Protein AF-A0A9W6HGW8-F1 (afdb_monomer_lite)

Organism: NCBI:txid33884

Sequence (190 aa):
MGTIVALLVVCDLAGGPGWLRSLLALTAALPPLVATFAVLSQTPRSHLEYEPSILTHFFARFLALFSAFIFWLGSVVIGGAIAVQLTDESGTDIETAWVLAGRIFAMIVPPVTVLLYCVLIVRYAGYLARLRGWAAVPTRHRIPETFLAEAPRTRQIVIGLAHPGLLLAAGLLSTLVAIALTVRAESLLA

Secondary structure (DSSP, 8-state):
-HHHHHHHHHHHHTT--HHHHHHHHHHHHHHHHHHHHHHHHT---TT-SS---HHHHHHHHHHHHHHHHHHHHHHHHHHHHHHHHHH-SS---HHHHHHHHHHHHHHHHHHHHHHHHHHHHHHHHHHHHHHH-S-SS-S---S-TTTTTT-HHHHHHHHHHT-HHHHHHHHHHHHHHHHHHHHHHHHHH-

Structure (mmCIF, N/CA/C/O backbone):
data_AF-A0A9W6HGW8-F1
#
_entry.id   AF-A0A9W6HGW8-F1
#
loop_
_atom_site.group_PDB
_atom_site.id
_atom_site.type_symbol
_atom_site.label_atom_id
_atom_site.label_alt_id
_atom_site.label_comp_id
_atom_site.label_asym_id
_atom_site.label_entity_id
_atom_site.label_seq_id
_atom_site.pdbx_PDB_ins_code
_atom_site.Cartn_x
_atom_site.Cartn_y
_atom_site.Cartn_z
_atom_site.occupancy
_atom_site.B_iso_or_equiv
_atom_site.auth_seq_id
_atom_site.auth_comp_id
_atom_site.auth_asym_id
_atom_site.auth_atom_id
_atom_site.pdbx_PDB_model_num
ATOM 1 N N . MET A 1 1 ? -19.803 -3.355 7.082 1.00 50.69 1 MET A N 1
ATOM 2 C CA . MET A 1 1 ? -18.937 -4.538 6.879 1.00 50.69 1 MET A CA 1
ATOM 3 C C . MET A 1 1 ? -19.707 -5.686 6.251 1.00 50.69 1 MET A C 1
ATOM 5 O O . MET A 1 1 ? -19.437 -5.981 5.097 1.00 50.69 1 MET A O 1
ATOM 9 N N . GLY A 1 2 ? -20.717 -6.249 6.928 1.00 50.19 2 GLY A N 1
ATOM 10 C CA . GLY A 1 2 ? -21.531 -7.343 6.371 1.00 50.19 2 GLY A CA 1
ATOM 11 C C . GLY A 1 2 ? -22.168 -7.034 5.011 1.00 50.19 2 GLY A C 1
ATOM 12 O O . GLY A 1 2 ? -22.185 -7.892 4.145 1.00 50.19 2 GLY A O 1
ATOM 13 N N . THR A 1 3 ? -22.587 -5.789 4.772 1.00 58.28 3 THR A N 1
ATOM 14 C CA . THR A 1 3 ? -23.138 -5.334 3.484 1.00 58.28 3 THR A CA 1
ATOM 15 C C . THR A 1 3 ? -22.120 -5.307 2.342 1.00 58.28 3 THR A C 1
ATOM 17 O O . THR A 1 3 ? -22.448 -5.715 1.236 1.00 58.28 3 THR A O 1
ATOM 20 N N . ILE A 1 4 ? -20.881 -4.875 2.594 1.00 59.22 4 ILE A N 1
ATOM 21 C CA . ILE A 1 4 ? -19.820 -4.833 1.571 1.00 59.22 4 ILE A CA 1
ATOM 22 C C . ILE A 1 4 ? -19.327 -6.252 1.264 1.00 59.22 4 ILE A C 1
ATOM 24 O O . ILE A 1 4 ? -19.129 -6.597 0.106 1.00 59.22 4 ILE A O 1
ATOM 28 N N . VAL A 1 5 ? -19.195 -7.097 2.292 1.00 57.91 5 VAL A N 1
ATOM 29 C CA . VAL A 1 5 ? -18.857 -8.519 2.125 1.00 57.91 5 VAL A CA 1
ATOM 30 C C . VAL A 1 5 ? -19.971 -9.257 1.376 1.00 57.91 5 VAL A C 1
ATOM 32 O O . VAL A 1 5 ? -19.680 -10.019 0.463 1.00 57.91 5 VAL A O 1
ATOM 35 N N . ALA A 1 6 ? -21.242 -8.985 1.685 1.00 58.12 6 ALA A N 1
ATOM 36 C CA . ALA A 1 6 ? -22.373 -9.543 0.947 1.00 58.12 6 ALA A CA 1
ATOM 37 C C . ALA A 1 6 ? -22.387 -9.080 -0.518 1.00 58.12 6 ALA A C 1
ATOM 39 O O . ALA A 1 6 ? -22.587 -9.899 -1.406 1.00 58.12 6 ALA A O 1
ATOM 40 N N . LEU A 1 7 ? -22.107 -7.801 -0.792 1.00 59.94 7 LEU A N 1
ATOM 41 C CA . LEU A 1 7 ? -21.970 -7.284 -2.159 1.00 59.94 7 LEU A CA 1
ATOM 42 C C . LEU A 1 7 ? -20.795 -7.916 -2.913 1.00 59.94 7 LEU A C 1
ATOM 44 O O . LEU A 1 7 ? -20.924 -8.180 -4.104 1.00 59.94 7 LEU A O 1
ATOM 48 N N . LEU A 1 8 ? -19.681 -8.197 -2.231 1.00 58.72 8 LEU A N 1
ATOM 49 C CA . LEU A 1 8 ? -18.551 -8.954 -2.779 1.00 58.72 8 LEU A CA 1
ATOM 50 C C . LEU A 1 8 ? -18.959 -10.371 -3.167 1.00 58.72 8 LEU A C 1
ATOM 52 O O . LEU A 1 8 ? -18.711 -10.777 -4.296 1.00 58.72 8 LEU A O 1
ATOM 56 N N . VAL A 1 9 ? -19.622 -11.091 -2.260 1.00 60.69 9 VAL A N 1
ATOM 57 C CA . VAL A 1 9 ? -20.091 -12.464 -2.496 1.00 60.69 9 VAL A CA 1
ATOM 58 C C . VAL A 1 9 ? -21.115 -12.503 -3.632 1.00 60.69 9 VAL A C 1
ATOM 60 O O . VAL A 1 9 ? -21.029 -13.359 -4.505 1.00 60.69 9 VAL A O 1
ATOM 63 N N . VAL A 1 10 ? -22.043 -11.544 -3.678 1.00 65.50 10 VAL A N 1
ATOM 64 C CA . VAL A 1 10 ? -23.028 -11.424 -4.762 1.00 65.50 10 VAL A CA 1
ATOM 65 C C . VAL A 1 10 ? -22.353 -11.075 -6.091 1.00 65.50 10 VAL A C 1
ATOM 67 O O . VAL A 1 10 ? -22.688 -11.673 -7.107 1.00 65.50 10 VAL A O 1
ATOM 70 N N . CYS A 1 11 ? -21.378 -10.159 -6.106 1.00 60.44 11 CYS A N 1
ATOM 71 C CA . CYS A 1 11 ? -20.608 -9.846 -7.315 1.00 60.44 11 CYS A CA 1
ATOM 72 C C . CYS A 1 11 ? -19.791 -11.037 -7.822 1.00 60.44 11 CYS A C 1
ATOM 74 O O . CYS A 1 11 ? -19.652 -11.192 -9.035 1.00 60.44 11 CYS A O 1
ATOM 76 N N . ASP A 1 12 ? -19.240 -11.847 -6.918 1.00 61.41 12 ASP A N 1
ATOM 77 C CA . ASP A 1 12 ? -18.446 -13.019 -7.280 1.00 61.41 12 ASP A CA 1
ATOM 78 C C . ASP A 1 12 ? -19.336 -14.139 -7.842 1.00 61.41 12 ASP A C 1
ATOM 80 O O . ASP A 1 12 ? -19.050 -14.678 -8.909 1.00 61.41 12 ASP A O 1
ATOM 84 N N . LEU A 1 13 ? -20.492 -14.387 -7.213 1.00 67.38 13 LEU A N 1
ATOM 85 C CA . LEU A 1 13 ? -21.499 -15.341 -7.697 1.00 67.38 13 LEU A CA 1
ATOM 86 C C . LEU A 1 13 ? -22.153 -14.911 -9.019 1.00 67.38 13 LEU A C 1
ATOM 88 O O . LEU A 1 13 ? -22.497 -15.760 -9.837 1.00 67.38 13 LEU A O 1
ATOM 92 N N . ALA A 1 14 ? -22.316 -13.606 -9.246 1.00 74.06 14 ALA A N 1
ATOM 93 C CA . ALA A 1 14 ? -22.908 -13.059 -10.468 1.00 74.06 14 ALA A CA 1
ATOM 94 C C . ALA A 1 14 ? -21.896 -12.864 -11.615 1.00 74.06 14 ALA A C 1
ATOM 96 O O . ALA A 1 14 ? -22.265 -12.359 -12.674 1.00 74.06 14 ALA A O 1
ATOM 97 N N . GLY A 1 15 ? -20.617 -13.212 -11.418 1.00 63.41 15 GLY A N 1
ATOM 98 C CA . GLY A 1 15 ? -19.582 -13.044 -12.441 1.00 63.41 15 GLY A CA 1
ATOM 99 C C . GLY A 1 15 ? -19.290 -11.582 -12.804 1.00 63.41 15 GLY A C 1
ATOM 100 O O . GLY A 1 15 ? -18.835 -11.306 -13.914 1.00 63.41 15 GLY A O 1
ATOM 101 N N . GLY A 1 16 ? -19.521 -10.634 -11.887 1.00 65.06 16 GLY A N 1
ATOM 102 C CA . GLY A 1 16 ? -19.419 -9.193 -12.145 1.00 65.06 16 GLY A CA 1
ATOM 103 C C . GLY A 1 16 ? -18.036 -8.749 -12.654 1.00 65.06 16 GLY A C 1
ATOM 104 O O . GLY A 1 16 ? -17.045 -9.446 -12.444 1.00 65.06 16 GLY A O 1
ATOM 105 N N . PRO A 1 17 ? -17.905 -7.594 -13.319 1.00 75.19 17 PRO A N 1
ATOM 106 C CA . PRO A 1 17 ? -16.647 -7.186 -13.944 1.00 75.19 17 PRO A CA 1
ATOM 107 C C . PRO A 1 17 ? -15.494 -7.047 -12.930 1.00 75.19 17 PRO A C 1
ATOM 109 O O . PRO A 1 17 ? -15.674 -6.546 -11.820 1.00 75.19 17 PRO A O 1
ATOM 112 N N . GLY A 1 18 ? -14.287 -7.480 -13.317 1.00 66.19 18 GLY A N 1
ATOM 113 C CA . GLY A 1 18 ? -13.141 -7.608 -12.401 1.00 66.19 18 GLY A CA 1
ATOM 114 C C . GLY A 1 18 ? -12.726 -6.308 -11.698 1.00 66.19 18 GLY A C 1
ATOM 115 O O . GLY A 1 18 ? -12.373 -6.339 -10.524 1.00 66.19 18 GLY A O 1
ATOM 116 N N . TRP A 1 19 ? -12.853 -5.156 -12.367 1.00 66.44 19 TRP A N 1
ATOM 117 C CA . TRP A 1 19 ? -12.554 -3.844 -11.775 1.00 66.44 19 TRP A CA 1
ATOM 118 C C . TRP A 1 19 ? -13.483 -3.508 -10.594 1.00 66.44 19 TRP A C 1
ATOM 120 O O . TRP A 1 19 ? -13.038 -2.941 -9.596 1.00 66.44 19 TRP A O 1
ATOM 130 N N . LEU A 1 20 ? -14.755 -3.915 -10.679 1.00 70.56 20 LEU A N 1
ATOM 131 C CA . LEU A 1 20 ? -15.760 -3.701 -9.640 1.00 70.56 20 LEU A CA 1
ATOM 132 C C . LEU A 1 20 ? -15.461 -4.576 -8.414 1.00 70.56 20 LEU A C 1
ATOM 134 O O . LEU A 1 20 ? -15.550 -4.103 -7.282 1.00 70.56 20 LEU A O 1
ATOM 138 N N . ARG A 1 21 ? -15.018 -5.825 -8.630 1.00 65.88 21 ARG A N 1
ATOM 139 C CA . ARG A 1 21 ? -14.567 -6.723 -7.551 1.00 65.88 21 ARG A CA 1
ATOM 140 C C . ARG A 1 21 ? -13.331 -6.178 -6.838 1.00 65.88 21 ARG A C 1
ATOM 142 O O . ARG A 1 21 ? -13.296 -6.188 -5.610 1.00 65.88 21 ARG A O 1
ATOM 149 N N . SER A 1 22 ? -12.355 -5.646 -7.577 1.00 64.62 22 SER A N 1
ATOM 150 C CA . SER A 1 22 ? -11.166 -5.015 -6.989 1.00 64.62 22 SER A CA 1
ATOM 151 C C . SER A 1 22 ? -11.522 -3.794 -6.138 1.00 64.62 22 SER A C 1
ATOM 153 O O . SER A 1 22 ? -11.030 -3.669 -5.017 1.00 64.62 22 SER A O 1
ATOM 155 N N . LEU A 1 23 ? -12.417 -2.926 -6.626 1.00 70.88 23 LEU A N 1
ATOM 156 C CA . LEU A 1 23 ? -12.904 -1.758 -5.881 1.00 70.88 23 LEU A CA 1
ATOM 157 C C . LEU A 1 23 ? -13.654 -2.155 -4.608 1.00 70.88 23 LEU A C 1
ATOM 159 O O . LEU A 1 23 ? -13.414 -1.575 -3.547 1.00 70.88 23 LEU A O 1
ATOM 163 N N . LEU A 1 24 ? -14.530 -3.157 -4.695 1.00 66.50 24 LEU A N 1
ATOM 164 C CA . LEU A 1 24 ? -15.269 -3.669 -3.543 1.00 66.50 24 LEU A CA 1
ATOM 165 C C . LEU A 1 24 ? -14.341 -4.330 -2.513 1.00 66.50 24 LEU A C 1
ATOM 167 O O . LEU A 1 24 ? -14.513 -4.120 -1.317 1.00 66.50 24 LEU A O 1
ATOM 171 N N . ALA A 1 25 ? -13.319 -5.067 -2.950 1.00 65.88 25 ALA A N 1
ATOM 172 C CA . ALA A 1 25 ? -12.326 -5.658 -2.054 1.00 65.88 25 ALA A CA 1
ATOM 173 C C . ALA A 1 25 ? -11.453 -4.599 -1.358 1.00 65.88 25 ALA A C 1
ATOM 175 O O . ALA A 1 25 ? -11.223 -4.684 -0.151 1.00 65.88 25 ALA A O 1
ATOM 176 N N . LEU A 1 26 ? -11.031 -3.556 -2.083 1.00 67.56 26 LEU A N 1
ATOM 177 C CA . LEU A 1 26 ? -10.293 -2.419 -1.519 1.00 67.56 26 LEU A CA 1
ATOM 178 C C . LEU A 1 26 ? -11.140 -1.631 -0.508 1.00 67.56 26 LEU A C 1
ATOM 180 O O . LEU A 1 26 ? -10.679 -1.326 0.593 1.00 67.56 26 LEU A O 1
ATOM 184 N N . THR A 1 27 ? -12.400 -1.349 -0.843 1.00 72.00 27 THR A N 1
ATOM 185 C CA . THR A 1 27 ? -13.335 -0.664 0.067 1.00 72.00 27 THR A CA 1
ATOM 186 C C . THR A 1 27 ? -13.753 -1.528 1.252 1.00 72.00 27 THR A C 1
ATOM 188 O O . THR A 1 27 ? -13.985 -0.987 2.331 1.00 72.00 27 THR A O 1
ATOM 191 N N . ALA A 1 28 ? -13.774 -2.856 1.119 1.00 64.56 28 ALA A N 1
ATOM 192 C CA . ALA A 1 28 ? -13.959 -3.769 2.244 1.00 64.56 28 ALA A CA 1
ATOM 193 C C . ALA A 1 28 ? -12.751 -3.777 3.194 1.00 64.56 28 ALA A C 1
ATOM 195 O O . ALA A 1 28 ? -12.930 -3.892 4.404 1.00 64.56 28 ALA A O 1
ATOM 196 N N . ALA A 1 29 ? -11.530 -3.629 2.674 1.00 63.09 29 ALA A N 1
ATOM 197 C CA . ALA A 1 29 ? -10.310 -3.625 3.483 1.00 63.09 29 ALA A CA 1
ATOM 198 C C . ALA A 1 29 ? -10.044 -2.284 4.197 1.00 63.09 29 ALA A C 1
ATOM 200 O O . ALA A 1 29 ? -9.355 -2.250 5.218 1.00 63.09 29 ALA A O 1
ATOM 201 N N . LEU A 1 30 ? -10.616 -1.182 3.700 1.00 63.88 30 LEU A N 1
ATOM 202 C CA . LEU A 1 30 ? -10.433 0.173 4.236 1.00 63.88 30 LEU A CA 1
ATOM 203 C C . LEU A 1 30 ? -10.901 0.352 5.697 1.00 63.88 30 LEU A C 1
ATOM 205 O O . LEU A 1 30 ? -10.114 0.841 6.505 1.0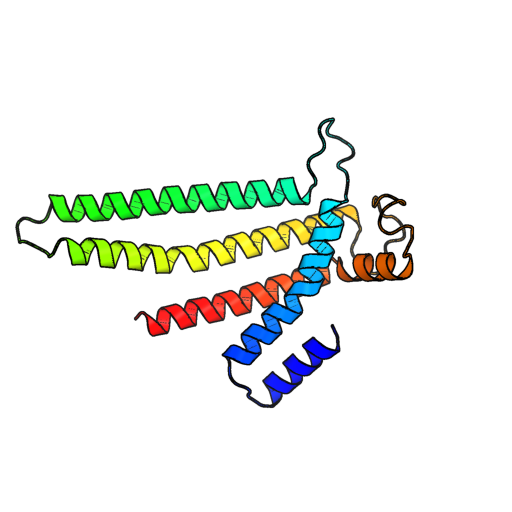0 63.88 30 LEU A O 1
ATOM 209 N N . PRO A 1 31 ? -12.123 -0.049 6.098 1.00 67.00 31 PRO A N 1
ATOM 210 C CA . PRO A 1 31 ? -12.597 0.135 7.469 1.00 67.00 31 PRO A CA 1
ATOM 211 C C . PRO A 1 31 ? -11.703 -0.489 8.563 1.00 67.00 31 PRO A C 1
ATOM 213 O O . PRO A 1 31 ? -11.430 0.200 9.546 1.00 67.00 31 PRO A O 1
ATOM 216 N N . PRO A 1 32 ? -11.213 -1.742 8.447 1.00 63.91 32 PRO A N 1
ATOM 217 C CA . PRO A 1 32 ? -10.367 -2.356 9.464 1.00 63.91 32 PRO A CA 1
ATOM 218 C C . PRO A 1 32 ? -8.962 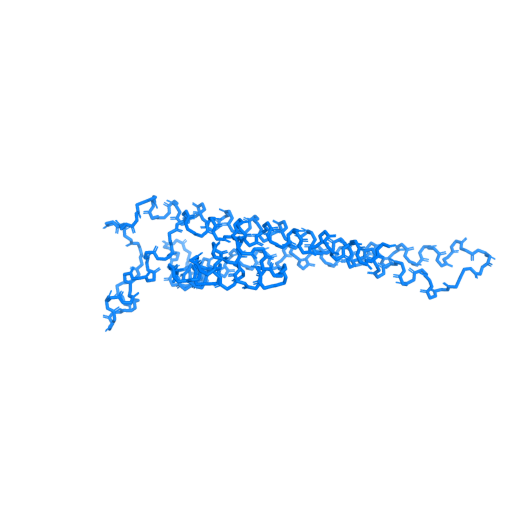-1.766 9.440 1.00 63.91 32 PRO A C 1
ATOM 220 O O . PRO A 1 32 ? -8.379 -1.592 10.503 1.00 63.91 32 PRO A O 1
ATOM 223 N N . LEU A 1 33 ? -8.454 -1.361 8.269 1.00 57.59 33 LEU A N 1
ATOM 224 C CA . LEU A 1 33 ? -7.213 -0.590 8.173 1.00 57.59 33 LEU A CA 1
ATOM 225 C C . LEU A 1 33 ? -7.318 0.732 8.935 1.00 57.59 33 LEU A C 1
ATOM 227 O O . LEU A 1 33 ? -6.473 1.017 9.780 1.00 57.59 33 LEU A O 1
ATOM 231 N N . VAL A 1 34 ? -8.371 1.513 8.689 1.00 65.81 34 VAL A N 1
ATOM 232 C CA . VAL A 1 34 ? -8.597 2.804 9.355 1.00 65.81 34 VAL A CA 1
ATOM 233 C C . VAL A 1 34 ? -8.795 2.617 10.860 1.00 65.81 34 VAL A C 1
ATOM 235 O O . VAL A 1 34 ? -8.205 3.356 11.645 1.00 65.81 34 VAL A O 1
ATOM 238 N N . ALA A 1 35 ? -9.557 1.604 11.283 1.00 59.53 35 ALA A N 1
ATOM 239 C CA . ALA A 1 35 ? -9.757 1.299 12.700 1.00 59.53 35 ALA A CA 1
ATOM 240 C C . ALA A 1 35 ? -8.448 0.883 13.390 1.00 59.53 35 ALA A C 1
ATOM 242 O O . ALA A 1 35 ? -8.131 1.379 14.470 1.00 59.53 35 ALA A O 1
ATOM 243 N N . THR A 1 36 ? -7.648 0.025 12.754 1.00 61.31 36 THR A N 1
ATOM 244 C CA . THR A 1 36 ? -6.319 -0.348 13.244 1.00 61.31 36 THR A CA 1
ATOM 245 C C . THR A 1 36 ? -5.393 0.858 13.324 1.00 61.31 36 THR A C 1
ATOM 247 O O . THR A 1 36 ? -4.709 1.022 14.334 1.00 61.31 36 THR A O 1
ATOM 250 N N . PHE A 1 37 ? -5.375 1.717 12.303 1.00 64.19 37 PHE A N 1
ATOM 251 C CA . PHE A 1 37 ? -4.551 2.919 12.314 1.00 64.19 37 PHE A CA 1
ATOM 252 C C . PHE A 1 37 ? -4.976 3.882 13.429 1.00 64.19 37 PHE A C 1
ATOM 254 O O . PHE A 1 37 ? -4.120 4.363 14.164 1.00 64.19 37 PHE A O 1
ATOM 261 N N . ALA A 1 38 ? -6.276 4.094 13.632 1.00 64.44 38 ALA A N 1
ATOM 262 C CA . ALA A 1 38 ? -6.791 4.925 14.719 1.00 64.44 38 ALA A CA 1
ATOM 263 C C . ALA A 1 38 ? -6.466 4.358 16.115 1.00 64.44 38 ALA A C 1
ATOM 265 O O . ALA A 1 38 ? -6.187 5.108 17.046 1.00 64.44 38 ALA A O 1
ATOM 266 N N . VAL A 1 39 ? -6.472 3.032 16.279 1.00 61.28 39 VAL A N 1
ATOM 267 C CA . VAL A 1 39 ? -6.103 2.392 17.552 1.00 61.28 39 VAL A CA 1
ATOM 268 C C . VAL A 1 39 ? -4.596 2.478 17.796 1.00 61.28 39 VAL A C 1
ATOM 270 O O . VAL A 1 39 ? -4.163 2.797 18.904 1.00 61.28 39 VAL A O 1
ATOM 273 N N . LEU A 1 40 ? -3.778 2.231 16.772 1.00 61.97 40 LEU A N 1
ATOM 274 C CA . LEU A 1 40 ? -2.322 2.317 16.888 1.00 61.97 40 LEU A CA 1
ATOM 275 C C . LEU A 1 40 ? -1.829 3.760 17.044 1.00 61.97 40 LEU A C 1
ATOM 277 O O . LEU A 1 40 ? -0.835 3.969 17.741 1.00 61.97 40 LEU A O 1
ATOM 281 N N . SER A 1 41 ? -2.512 4.745 16.446 1.00 64.69 41 SER A N 1
ATOM 282 C CA . SER A 1 41 ? -2.179 6.167 16.607 1.00 64.69 41 SER A CA 1
ATOM 283 C C . SER A 1 41 ? -2.272 6.606 18.070 1.00 64.69 41 SER A C 1
ATOM 285 O O . SER A 1 41 ? -1.448 7.389 18.528 1.00 64.69 41 SER A O 1
ATOM 287 N N . GLN A 1 42 ? -3.206 6.014 18.812 1.00 61.03 42 GLN A N 1
ATOM 288 C CA . GLN A 1 42 ? -3.548 6.376 20.187 1.00 61.03 42 GLN A CA 1
ATOM 289 C C . GLN A 1 42 ? -2.934 5.456 21.249 1.00 61.03 42 GLN A C 1
ATOM 291 O O . GLN A 1 42 ? -3.140 5.684 22.436 1.00 61.03 42 GLN A O 1
ATOM 296 N N . THR A 1 43 ? -2.216 4.393 20.863 1.00 56.19 43 THR A N 1
ATOM 297 C CA . THR A 1 43 ? -1.604 3.464 21.828 1.00 56.19 43 THR A CA 1
ATOM 298 C C . THR A 1 43 ? -0.247 4.019 22.297 1.00 56.19 43 THR A C 1
ATOM 300 O O . THR A 1 43 ? 0.692 4.029 21.493 1.00 56.19 43 THR A O 1
ATOM 303 N N . PRO A 1 44 ? -0.097 4.455 23.566 1.00 51.72 44 PRO A N 1
ATOM 304 C CA . PRO A 1 44 ? 1.146 5.049 24.058 1.00 51.72 44 PRO A CA 1
ATOM 305 C C . PRO A 1 44 ? 2.201 3.973 24.355 1.00 51.72 44 PRO A C 1
ATOM 307 O O . PRO A 1 44 ? 1.888 2.864 24.810 1.00 51.72 44 PRO A O 1
ATOM 310 N N . ARG A 1 45 ? 3.477 4.285 24.106 1.00 53.19 45 ARG A N 1
ATOM 311 C CA . ARG A 1 45 ? 4.617 3.406 24.415 1.00 53.19 45 ARG A CA 1
ATOM 312 C C . ARG A 1 45 ? 5.066 3.664 25.854 1.00 53.19 45 ARG A C 1
ATOM 314 O O . ARG A 1 45 ? 5.787 4.610 26.117 1.00 53.19 45 ARG A O 1
ATOM 321 N N . SER A 1 46 ? 4.731 2.765 26.776 1.00 49.34 46 SER A N 1
ATOM 322 C CA . SER A 1 46 ? 5.025 2.910 28.216 1.00 49.34 46 SER A CA 1
ATOM 323 C C . SER A 1 46 ? 6.515 2.827 28.626 1.00 49.34 46 SER A C 1
ATOM 325 O O . SER A 1 46 ? 6.784 2.518 29.780 1.00 49.34 46 SER A O 1
ATOM 327 N N . HIS A 1 47 ? 7.481 2.986 27.711 1.00 46.47 47 HIS A N 1
ATOM 328 C CA . HIS A 1 47 ? 8.915 2.766 27.985 1.00 46.47 47 HIS A CA 1
ATOM 329 C C . HIS A 1 47 ? 9.884 3.697 27.224 1.00 46.47 47 HIS A C 1
ATOM 331 O O . HIS A 1 47 ? 11.088 3.464 27.272 1.00 46.47 47 HIS A O 1
ATOM 337 N N . LEU A 1 48 ? 9.410 4.722 26.506 1.00 43.91 48 LEU A N 1
ATOM 338 C CA . LEU A 1 48 ? 10.276 5.688 25.815 1.00 43.91 48 LEU A CA 1
ATOM 339 C C . LEU A 1 48 ? 9.819 7.107 26.168 1.00 43.91 48 LEU A C 1
ATOM 341 O O . LEU A 1 48 ? 8.685 7.464 25.881 1.00 43.91 48 LEU A O 1
ATOM 345 N N . GLU A 1 49 ? 10.712 7.894 26.770 1.00 47.16 49 GLU A N 1
ATOM 346 C CA . GLU A 1 49 ? 10.504 9.272 27.266 1.00 47.16 49 GLU A CA 1
ATOM 347 C C . GLU A 1 49 ? 10.215 10.316 26.163 1.00 47.16 49 GLU A C 1
ATOM 349 O O . GLU A 1 49 ? 10.082 11.505 26.433 1.00 47.16 49 GLU A O 1
ATOM 354 N N . TYR A 1 50 ? 10.101 9.881 24.908 1.00 46.94 50 TYR A N 1
ATOM 355 C CA . TYR A 1 50 ? 9.726 10.695 23.759 1.00 46.94 50 TYR A CA 1
ATOM 356 C C . TYR A 1 50 ? 8.687 9.901 22.976 1.00 46.94 50 TYR A C 1
ATOM 358 O O . TYR A 1 50 ? 8.923 8.731 22.667 1.00 46.94 50 TYR A O 1
ATOM 366 N N . GLU A 1 51 ? 7.535 10.501 22.688 1.00 50.38 51 GLU A N 1
ATOM 367 C CA . GLU A 1 51 ? 6.296 9.763 22.427 1.00 50.38 51 GLU A CA 1
ATOM 368 C C . GLU A 1 51 ? 5.864 9.813 20.946 1.00 50.38 51 GLU A C 1
ATOM 370 O O . GLU A 1 51 ? 4.897 10.492 20.603 1.00 50.38 51 GLU A O 1
ATOM 375 N N . PRO A 1 52 ? 6.532 9.107 20.005 1.00 52.81 52 PRO A N 1
ATOM 376 C CA . PRO A 1 52 ? 5.939 8.823 18.713 1.00 52.81 52 PRO A CA 1
ATOM 377 C C . PRO A 1 52 ? 5.033 7.594 18.840 1.00 52.81 52 PRO A C 1
ATOM 379 O O . PRO A 1 52 ? 5.444 6.528 19.314 1.00 52.81 52 PRO A O 1
ATOM 382 N N . SER A 1 53 ? 3.798 7.738 18.363 1.00 60.50 53 SER A N 1
ATOM 383 C CA . SER A 1 53 ? 2.850 6.639 18.187 1.00 60.50 53 SER A CA 1
ATOM 384 C C . SER A 1 53 ? 3.506 5.403 17.545 1.00 60.50 53 SER A C 1
ATOM 386 O O . SER A 1 53 ? 4.350 5.494 16.649 1.00 60.50 53 SER A O 1
ATOM 388 N N . ILE A 1 54 ? 3.075 4.211 17.965 1.00 62.97 54 ILE A N 1
ATOM 389 C CA . ILE A 1 54 ? 3.528 2.931 17.403 1.00 62.97 54 ILE A CA 1
ATOM 390 C C . ILE A 1 54 ? 3.229 2.834 15.901 1.00 62.97 54 ILE A C 1
ATOM 392 O O . ILE A 1 54 ? 4.030 2.264 15.152 1.00 62.97 54 ILE A O 1
ATOM 396 N N . LEU A 1 55 ? 2.114 3.423 15.456 1.00 62.47 55 LEU A N 1
ATOM 397 C CA . LEU A 1 55 ? 1.810 3.588 14.038 1.00 62.47 55 LEU A CA 1
ATOM 398 C C . LEU A 1 55 ? 2.963 4.302 13.346 1.00 62.47 55 LEU A C 1
ATOM 400 O O . LEU A 1 55 ? 3.538 3.744 12.414 1.00 62.47 55 LEU A O 1
ATOM 404 N N . THR A 1 56 ? 3.334 5.475 13.859 1.00 64.69 56 THR A N 1
ATOM 405 C CA . THR A 1 56 ? 4.414 6.309 13.330 1.00 64.69 56 THR A CA 1
ATOM 406 C C . THR A 1 56 ? 5.736 5.556 13.314 1.00 64.69 56 THR A C 1
ATOM 408 O O . THR A 1 56 ? 6.454 5.628 12.327 1.00 64.69 56 THR A O 1
ATOM 411 N N . HIS A 1 57 ? 6.048 4.758 14.339 1.00 71.38 57 HIS A N 1
ATOM 412 C CA . HIS A 1 57 ? 7.290 3.983 14.375 1.00 71.38 57 HIS A CA 1
ATOM 413 C C . HIS A 1 57 ? 7.389 2.933 13.253 1.00 71.38 57 HIS A C 1
ATOM 415 O O . HIS A 1 57 ? 8.410 2.847 12.567 1.00 71.38 57 HIS A O 1
ATOM 421 N N . PHE A 1 58 ? 6.348 2.117 13.061 1.00 71.06 58 PHE A N 1
ATOM 422 C CA . PHE A 1 58 ? 6.353 1.093 12.010 1.00 71.06 58 PHE A CA 1
ATOM 423 C C . PHE A 1 58 ? 6.177 1.696 10.617 1.00 71.06 58 PHE A C 1
ATOM 425 O O . PHE A 1 58 ? 6.846 1.259 9.682 1.00 71.06 58 PHE A O 1
ATOM 432 N N . PHE A 1 59 ? 5.334 2.720 10.493 1.00 72.31 59 PHE A N 1
ATOM 433 C CA . PHE A 1 59 ? 5.098 3.417 9.237 1.00 72.31 59 PHE A CA 1
ATOM 434 C C . PHE A 1 59 ? 6.345 4.176 8.778 1.00 72.31 59 PHE A C 1
ATOM 436 O O . PHE A 1 59 ? 6.721 4.069 7.617 1.00 72.31 59 PHE A O 1
ATOM 443 N N . ALA A 1 60 ? 7.060 4.845 9.688 1.00 74.31 60 ALA A N 1
ATOM 444 C CA . ALA A 1 60 ? 8.334 5.488 9.374 1.00 74.31 60 ALA A CA 1
ATOM 445 C C . ALA A 1 60 ? 9.389 4.469 8.928 1.00 74.31 60 ALA A C 1
ATOM 447 O O . ALA A 1 60 ? 10.124 4.732 7.983 1.00 74.31 60 ALA A O 1
ATOM 448 N N . ARG A 1 61 ? 9.445 3.280 9.550 1.00 79.94 61 ARG A N 1
ATOM 449 C CA . ARG A 1 61 ? 10.335 2.200 9.089 1.00 79.94 61 ARG A CA 1
ATOM 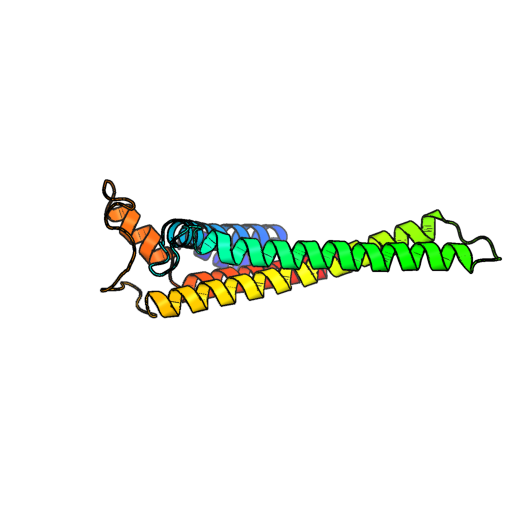450 C C . ARG A 1 61 ? 9.955 1.673 7.708 1.0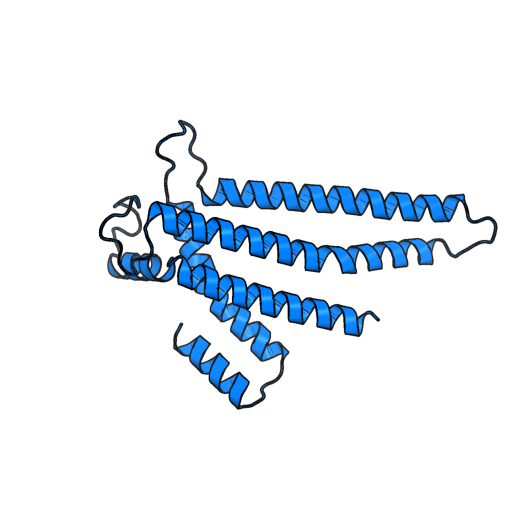0 79.94 61 ARG A C 1
ATOM 452 O O . ARG A 1 61 ? 10.849 1.431 6.906 1.00 79.94 61 ARG A O 1
ATOM 459 N N . PHE A 1 62 ? 8.663 1.497 7.435 1.00 78.44 62 PHE A N 1
ATOM 460 C CA . PHE A 1 62 ? 8.184 1.130 6.103 1.00 78.44 62 PHE A CA 1
ATOM 461 C C . PHE A 1 62 ? 8.578 2.190 5.075 1.00 78.44 62 PHE A C 1
ATOM 463 O O . PHE A 1 62 ? 9.178 1.848 4.065 1.00 78.44 62 PHE A O 1
ATOM 470 N N . LEU A 1 63 ? 8.312 3.465 5.363 1.00 81.81 63 LEU A N 1
ATOM 471 C CA . LEU A 1 63 ? 8.618 4.567 4.460 1.00 81.81 63 LEU A CA 1
ATOM 472 C C . LEU A 1 63 ? 10.127 4.701 4.237 1.00 81.81 63 LEU A C 1
ATOM 474 O O . LEU A 1 63 ? 10.555 4.907 3.111 1.00 81.81 63 LEU A O 1
ATOM 478 N N . ALA A 1 64 ? 10.942 4.509 5.276 1.00 81.81 64 ALA A N 1
ATOM 479 C CA . ALA A 1 64 ? 12.395 4.503 5.153 1.00 81.81 64 ALA A CA 1
ATOM 480 C C . ALA A 1 64 ? 12.891 3.360 4.254 1.00 81.81 64 ALA A C 1
ATOM 482 O O . ALA A 1 64 ? 13.697 3.603 3.361 1.00 81.81 64 ALA A O 1
ATOM 483 N N . LEU A 1 65 ? 12.394 2.133 4.453 1.00 82.88 65 LEU A N 1
ATOM 484 C CA . LEU A 1 65 ? 12.752 0.978 3.620 1.00 82.88 65 LEU A CA 1
ATOM 485 C C . LEU A 1 65 ? 12.275 1.143 2.176 1.00 82.88 65 LEU A C 1
ATOM 487 O O . LEU A 1 65 ? 13.025 0.855 1.249 1.00 82.88 65 LEU A O 1
ATOM 491 N N . PHE A 1 66 ? 11.048 1.625 1.990 1.00 82.19 66 PHE A N 1
ATOM 492 C CA . PHE A 1 66 ? 10.471 1.878 0.677 1.00 82.19 66 PHE A CA 1
ATOM 493 C C . PHE A 1 66 ? 11.257 2.955 -0.070 1.00 82.19 66 PHE A C 1
ATOM 495 O O . PHE A 1 66 ? 11.710 2.715 -1.183 1.00 82.19 66 PHE A O 1
ATOM 502 N N . SER A 1 67 ? 11.507 4.104 0.558 1.00 85.31 67 SER A N 1
ATOM 503 C CA . SER A 1 67 ? 12.316 5.168 -0.036 1.00 85.31 67 SER A CA 1
ATOM 504 C C . SER A 1 67 ? 13.730 4.686 -0.348 1.00 85.31 67 SER A C 1
ATOM 506 O O . SER A 1 67 ? 14.206 4.906 -1.456 1.00 85.31 67 SER A O 1
ATOM 508 N N . ALA A 1 68 ? 14.388 3.976 0.578 1.00 88.62 68 ALA A N 1
ATOM 509 C CA . ALA A 1 68 ? 15.716 3.411 0.339 1.00 88.62 68 ALA A CA 1
ATOM 510 C C . ALA A 1 68 ? 15.724 2.472 -0.875 1.00 88.62 68 ALA A C 1
ATOM 512 O O . ALA A 1 68 ? 16.623 2.559 -1.708 1.00 88.62 68 ALA A O 1
ATOM 513 N N . PHE A 1 69 ? 14.699 1.629 -1.011 1.00 89.50 69 PHE A N 1
ATOM 514 C CA . PHE A 1 69 ? 14.529 0.766 -2.173 1.00 89.50 69 PHE A CA 1
ATOM 515 C C . PHE A 1 69 ? 14.335 1.564 -3.470 1.00 89.50 69 PHE A C 1
ATOM 517 O O . PHE A 1 69 ? 15.000 1.268 -4.456 1.00 89.50 69 PHE A O 1
ATOM 524 N N . ILE A 1 70 ? 13.479 2.590 -3.471 1.00 89.81 70 ILE A N 1
ATOM 525 C CA . ILE A 1 70 ? 13.234 3.443 -4.644 1.00 89.81 70 ILE A CA 1
ATOM 526 C C . ILE A 1 70 ? 14.512 4.158 -5.087 1.00 89.81 70 ILE A C 1
ATOM 528 O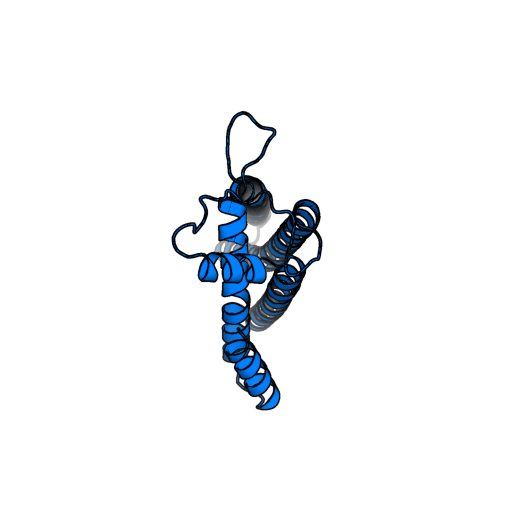 O . ILE A 1 70 ? 14.843 4.134 -6.271 1.00 89.81 70 ILE A O 1
ATOM 532 N N . PHE A 1 71 ? 15.251 4.756 -4.151 1.00 92.75 71 PHE A N 1
ATOM 533 C CA . PHE A 1 71 ? 16.518 5.422 -4.455 1.00 92.75 71 PHE A CA 1
ATOM 534 C C . PHE A 1 71 ? 17.570 4.438 -4.966 1.00 92.75 71 PHE A C 1
ATOM 536 O O . PHE A 1 71 ? 18.270 4.733 -5.934 1.00 92.75 71 PHE A O 1
ATOM 543 N N . TRP A 1 72 ? 17.665 3.260 -4.347 1.00 95.94 72 TRP A N 1
ATOM 544 C CA . TRP A 1 72 ? 18.582 2.215 -4.785 1.00 95.94 72 TRP A CA 1
ATOM 545 C C . TRP A 1 72 ? 18.244 1.719 -6.194 1.00 95.94 72 TRP A C 1
ATOM 547 O O . TRP A 1 72 ? 19.112 1.719 -7.065 1.00 95.94 72 TRP A O 1
ATOM 557 N N . LEU A 1 73 ? 16.982 1.367 -6.449 1.00 92.12 73 LEU A N 1
ATOM 558 C CA . LEU A 1 73 ? 16.532 0.892 -7.754 1.00 92.12 73 LEU A CA 1
ATOM 559 C C . LEU A 1 73 ? 16.698 1.974 -8.825 1.00 92.12 73 LEU A C 1
ATOM 561 O O . LEU A 1 73 ? 17.194 1.684 -9.909 1.00 92.12 73 LEU A O 1
ATOM 565 N N . GLY A 1 74 ? 16.336 3.222 -8.515 1.00 89.94 74 GLY A N 1
ATOM 566 C CA . GLY A 1 74 ? 16.531 4.359 -9.414 1.00 89.94 74 GLY A CA 1
ATOM 567 C C . GLY A 1 74 ? 18.002 4.547 -9.787 1.00 89.94 74 GLY A C 1
ATOM 568 O O . GLY A 1 74 ? 18.313 4.710 -10.962 1.00 89.94 74 GLY A O 1
ATOM 569 N N . SER A 1 75 ? 18.912 4.433 -8.814 1.00 93.44 75 SER A N 1
ATOM 570 C CA . SER A 1 75 ? 20.360 4.479 -9.058 1.00 93.44 75 SER A CA 1
ATOM 571 C C . SER A 1 75 ? 20.831 3.353 -9.989 1.00 93.44 75 SER A C 1
ATOM 573 O O . SER A 1 75 ? 21.543 3.617 -10.955 1.00 93.44 75 SER A O 1
ATOM 575 N N . VAL A 1 76 ? 20.380 2.112 -9.762 1.00 92.50 76 VAL A N 1
ATOM 576 C CA . VAL A 1 76 ? 20.715 0.955 -10.616 1.00 92.50 76 VAL A CA 1
ATOM 577 C C . VAL A 1 76 ? 20.211 1.149 -12.048 1.00 92.50 76 VAL A C 1
ATOM 579 O O . VAL A 1 76 ? 20.949 0.916 -13.002 1.00 92.50 76 VAL A O 1
ATOM 582 N N . VAL A 1 77 ? 18.967 1.604 -12.200 1.00 91.56 77 VAL A N 1
ATOM 583 C CA . VAL A 1 77 ? 18.322 1.818 -13.502 1.00 91.56 77 VAL A CA 1
ATOM 584 C C . VAL A 1 77 ? 19.005 2.947 -14.281 1.00 91.56 77 VAL A C 1
ATOM 586 O O . VAL A 1 77 ? 19.316 2.772 -15.458 1.00 91.56 77 VAL A O 1
ATOM 589 N N . ILE A 1 78 ? 19.302 4.073 -13.625 1.00 89.81 78 ILE A N 1
ATOM 590 C CA . ILE A 1 78 ? 20.036 5.195 -14.230 1.00 89.81 78 ILE A CA 1
ATOM 591 C C . ILE A 1 78 ? 21.458 4.766 -14.608 1.00 89.81 78 ILE A C 1
ATOM 593 O O . ILE A 1 78 ? 21.904 5.041 -15.719 1.00 89.81 78 ILE A O 1
ATOM 597 N N . GLY A 1 79 ? 22.159 4.060 -13.716 1.00 89.06 79 GLY A N 1
ATOM 598 C CA . GLY A 1 79 ? 23.506 3.553 -13.980 1.00 89.06 79 GLY A CA 1
ATOM 599 C C . GLY A 1 79 ? 23.547 2.609 -15.182 1.00 89.06 79 GLY A C 1
ATOM 600 O O . GLY A 1 79 ? 24.420 2.743 -16.035 1.00 89.06 79 GLY A O 1
ATOM 601 N N . GLY A 1 80 ? 22.563 1.712 -15.297 1.00 87.62 80 GLY A N 1
ATOM 602 C CA . GLY A 1 80 ? 22.405 0.836 -16.458 1.00 87.62 80 GLY A CA 1
ATOM 603 C C . GLY A 1 80 ? 22.126 1.607 -17.751 1.00 87.62 80 GLY A C 1
ATOM 604 O O . GLY A 1 80 ? 22.764 1.341 -18.767 1.00 87.62 80 GLY A O 1
ATOM 605 N N . ALA A 1 81 ? 21.233 2.602 -17.710 1.00 86.25 81 ALA A N 1
ATOM 606 C CA . ALA A 1 81 ? 20.921 3.436 -18.871 1.00 86.25 81 ALA A CA 1
ATOM 607 C C . ALA A 1 81 ? 22.141 4.232 -19.367 1.00 86.25 81 ALA A C 1
ATOM 609 O O . ALA A 1 81 ? 22.346 4.347 -20.575 1.00 86.25 81 ALA A O 1
ATOM 610 N N . ILE A 1 82 ? 22.962 4.759 -18.451 1.00 86.94 82 ILE A N 1
ATOM 611 C CA . ILE A 1 82 ? 24.209 5.462 -18.788 1.00 86.94 82 ILE A CA 1
ATOM 612 C C . ILE A 1 82 ? 25.243 4.485 -19.352 1.00 86.94 82 ILE A C 1
ATOM 614 O O . ILE A 1 82 ? 25.884 4.793 -20.350 1.00 86.94 82 ILE A O 1
ATOM 618 N N . ALA A 1 83 ? 25.399 3.303 -18.749 1.00 86.94 83 ALA A N 1
ATOM 619 C CA . ALA A 1 83 ? 26.347 2.301 -19.231 1.00 86.94 83 ALA A CA 1
ATOM 620 C C . ALA A 1 83 ? 26.061 1.908 -20.688 1.00 86.94 83 ALA A C 1
ATOM 622 O O . ALA A 1 83 ? 26.981 1.913 -21.498 1.00 86.94 83 ALA A O 1
ATOM 623 N N . VAL A 1 84 ? 24.788 1.668 -21.030 1.00 84.25 84 VAL A N 1
ATOM 624 C CA . VAL A 1 84 ? 24.359 1.359 -22.406 1.00 84.25 84 VAL A CA 1
ATOM 625 C C . VAL A 1 84 ? 24.715 2.491 -23.369 1.00 84.25 84 VAL A C 1
ATOM 627 O O . VAL A 1 84 ? 25.273 2.216 -24.425 1.00 84.25 84 VAL A O 1
ATOM 630 N N . GLN A 1 85 ? 24.472 3.749 -22.984 1.00 82.88 85 GLN A N 1
ATOM 631 C CA . GLN A 1 85 ? 24.837 4.915 -23.799 1.00 82.88 85 GLN A CA 1
ATOM 632 C C . GLN A 1 85 ? 26.347 5.023 -24.047 1.00 82.88 85 GLN A C 1
ATOM 634 O O . GLN A 1 85 ? 26.759 5.521 -25.086 1.00 82.88 85 GLN A O 1
ATOM 639 N N . LEU A 1 86 ? 27.177 4.589 -23.094 1.00 82.81 86 LEU A N 1
ATOM 640 C CA . LEU A 1 86 ? 28.635 4.690 -23.197 1.00 82.81 86 LEU A CA 1
ATOM 641 C C . LEU A 1 86 ? 29.269 3.557 -24.011 1.00 82.81 86 LEU A C 1
ATOM 643 O O . LEU A 1 86 ? 30.310 3.772 -24.624 1.00 82.81 86 LEU A O 1
ATOM 647 N N . THR A 1 87 ? 28.690 2.353 -23.987 1.00 80.88 87 THR A N 1
ATOM 648 C CA . THR A 1 87 ? 29.208 1.191 -24.736 1.00 80.88 87 THR A CA 1
ATOM 649 C C . THR A 1 87 ? 28.687 1.088 -26.160 1.00 80.88 87 THR A C 1
ATOM 651 O O . THR A 1 87 ? 29.157 0.243 -26.919 1.00 80.88 87 THR A O 1
ATOM 654 N N . ASP A 1 88 ? 27.700 1.896 -26.521 1.00 73.62 88 ASP A N 1
ATOM 655 C CA . ASP A 1 88 ? 27.103 1.819 -27.837 1.00 73.62 88 ASP A CA 1
ATOM 656 C C . ASP A 1 88 ? 27.852 2.678 -28.869 1.00 73.62 88 ASP A C 1
ATOM 658 O O . ASP A 1 88 ? 27.694 3.893 -28.946 1.00 73.62 88 ASP A O 1
ATOM 662 N N . GLU A 1 89 ? 28.666 2.018 -29.694 1.00 64.88 89 GLU A N 1
ATOM 663 C CA . GLU A 1 89 ? 29.325 2.616 -30.865 1.00 64.88 89 GLU A CA 1
ATOM 664 C C . GLU A 1 89 ? 28.399 2.683 -32.099 1.00 64.88 89 GLU A C 1
ATOM 666 O O . GLU A 1 89 ? 28.773 3.264 -33.119 1.00 64.88 89 GLU A O 1
ATOM 671 N N . SER A 1 90 ? 27.200 2.084 -32.036 1.00 61.53 90 SER A N 1
ATOM 672 C CA . SER A 1 90 ? 26.338 1.824 -33.201 1.00 61.53 90 SER A CA 1
ATOM 673 C C . SER A 1 90 ? 25.123 2.749 -33.346 1.00 61.53 90 SER A C 1
ATOM 675 O O . SER A 1 90 ? 24.466 2.717 -34.387 1.00 61.53 90 SER A O 1
ATOM 677 N N . GLY A 1 91 ? 24.851 3.613 -32.361 1.00 58.53 91 GLY A N 1
ATOM 678 C CA . GLY A 1 91 ? 23.773 4.602 -32.432 1.00 58.53 91 GLY A CA 1
ATOM 679 C C . GLY A 1 91 ? 22.384 4.037 -32.121 1.00 58.53 91 GLY A C 1
ATOM 680 O O . GLY A 1 91 ? 21.409 4.417 -32.767 1.00 58.53 91 GLY A O 1
ATOM 681 N N . THR A 1 92 ? 22.263 3.134 -31.145 1.00 61.56 92 THR A N 1
ATOM 682 C CA . THR A 1 92 ? 20.990 2.928 -30.450 1.00 61.56 92 THR A CA 1
ATOM 683 C C . THR A 1 92 ? 20.424 4.265 -29.993 1.00 61.56 92 THR A C 1
ATOM 685 O O . THR A 1 92 ? 21.095 5.110 -29.400 1.00 61.56 92 THR A O 1
ATOM 688 N N . ASP A 1 93 ? 19.141 4.430 -30.282 1.00 69.75 93 ASP A N 1
ATOM 689 C CA . ASP A 1 93 ? 18.392 5.636 -29.992 1.00 69.75 93 ASP A CA 1
ATOM 690 C C . ASP A 1 93 ? 18.357 5.836 -28.471 1.00 69.75 93 ASP A C 1
ATOM 692 O O . ASP A 1 93 ? 17.768 5.025 -27.751 1.00 69.75 93 ASP A O 1
ATOM 696 N N . ILE A 1 94 ? 19.023 6.874 -27.957 1.00 75.31 94 ILE A N 1
ATOM 697 C CA . ILE A 1 94 ? 19.170 7.159 -26.514 1.00 75.31 94 ILE A CA 1
ATOM 698 C C . ILE A 1 94 ? 17.809 7.111 -25.800 1.00 75.31 94 ILE A C 1
ATOM 700 O O . ILE A 1 94 ? 17.695 6.663 -24.656 1.00 75.31 94 ILE A O 1
ATOM 704 N N . GLU A 1 95 ? 16.759 7.523 -26.508 1.00 82.00 95 GLU A N 1
ATOM 705 C CA . GLU A 1 95 ? 15.375 7.477 -26.055 1.00 82.00 95 GLU A CA 1
ATOM 706 C C . GLU A 1 95 ? 14.913 6.052 -25.706 1.00 82.00 95 GLU A C 1
ATOM 708 O O . GLU A 1 95 ? 14.305 5.836 -24.655 1.00 82.00 95 GLU A O 1
ATOM 713 N N . THR A 1 96 ? 15.273 5.048 -26.511 1.00 83.88 96 THR A N 1
ATOM 714 C CA . THR A 1 96 ? 14.881 3.649 -26.272 1.00 83.88 96 THR A CA 1
ATOM 715 C C . THR A 1 96 ? 15.481 3.077 -24.987 1.00 83.88 96 THR A C 1
ATOM 717 O O . THR A 1 96 ? 14.788 2.362 -24.257 1.00 83.88 96 THR A O 1
ATOM 720 N N . ALA A 1 97 ? 16.724 3.437 -24.650 1.00 83.75 97 ALA A N 1
ATOM 721 C CA . ALA A 1 97 ? 17.374 3.002 -23.413 1.00 83.75 97 ALA A CA 1
ATOM 722 C C . ALA A 1 97 ? 16.668 3.571 -22.170 1.00 83.75 97 ALA A C 1
ATOM 724 O O . ALA A 1 97 ? 16.414 2.844 -21.206 1.00 83.75 97 ALA A O 1
ATOM 725 N N . TRP A 1 98 ? 16.286 4.851 -22.207 1.00 85.50 98 TRP A N 1
ATOM 726 C CA . TRP A 1 98 ? 15.541 5.495 -21.120 1.00 85.50 98 TRP A CA 1
ATOM 727 C C . TRP A 1 98 ? 14.107 4.974 -20.986 1.00 85.50 98 TRP A C 1
ATOM 729 O O . TRP A 1 98 ? 13.633 4.767 -19.866 1.00 85.50 98 TRP A O 1
ATOM 739 N N . VAL A 1 99 ? 13.427 4.699 -22.103 1.00 88.19 99 VAL A N 1
ATOM 740 C CA . VAL A 1 99 ? 12.092 4.079 -22.097 1.00 88.19 99 VAL A CA 1
ATOM 741 C C . VAL A 1 99 ? 12.148 2.680 -21.482 1.00 88.19 99 VAL A C 1
ATOM 743 O O . VAL A 1 99 ? 11.323 2.346 -20.626 1.00 88.19 99 VAL A O 1
ATOM 746 N N . LEU A 1 100 ? 13.144 1.871 -21.855 1.00 86.19 100 LEU A N 1
ATOM 747 C CA . LEU A 1 100 ? 13.331 0.536 -21.289 1.00 86.19 100 LEU A CA 1
ATOM 748 C C . LEU A 1 100 ? 13.642 0.599 -19.787 1.00 86.19 100 LEU A C 1
ATOM 750 O O . LEU A 1 100 ? 13.031 -0.125 -19.001 1.00 86.19 100 LEU A O 1
ATOM 754 N N . ALA A 1 101 ? 14.535 1.503 -19.383 1.00 87.00 101 ALA A N 1
ATOM 755 C CA . ALA A 1 101 ? 14.868 1.774 -17.989 1.00 87.00 101 ALA A CA 1
ATOM 756 C C . ALA A 1 101 ? 13.620 2.144 -17.161 1.00 87.00 101 ALA A C 1
ATOM 758 O O . ALA A 1 101 ? 13.369 1.553 -16.105 1.00 87.00 101 ALA A O 1
ATOM 759 N N . GLY A 1 102 ? 12.785 3.052 -17.675 1.00 86.94 102 GLY A N 1
ATOM 760 C CA . GLY A 1 102 ? 11.511 3.424 -17.058 1.00 86.94 102 GLY A CA 1
ATOM 761 C C . GLY A 1 102 ? 10.527 2.253 -16.962 1.00 86.94 102 GLY A C 1
ATOM 762 O O . GLY A 1 102 ? 9.885 2.075 -15.925 1.00 86.94 102 GLY A O 1
ATOM 763 N N . ARG A 1 103 ? 10.448 1.408 -17.997 1.00 87.81 103 ARG A N 1
ATOM 764 C CA . ARG A 1 103 ? 9.585 0.214 -18.009 1.00 87.81 103 ARG A CA 1
ATOM 765 C C . ARG A 1 103 ? 10.026 -0.817 -16.969 1.00 87.81 103 ARG A C 1
ATOM 767 O O . ARG A 1 103 ? 9.179 -1.327 -16.241 1.00 87.81 103 ARG A O 1
ATOM 774 N N . ILE A 1 104 ? 11.330 -1.071 -16.842 1.00 86.25 104 ILE A N 1
ATOM 775 C CA . ILE A 1 104 ? 11.891 -1.960 -15.809 1.00 86.25 104 ILE A CA 1
ATOM 776 C C . ILE A 1 104 ? 11.566 -1.419 -14.412 1.00 86.25 104 ILE A C 1
ATOM 778 O O . ILE A 1 104 ? 11.089 -2.160 -13.552 1.00 86.25 104 ILE A O 1
ATOM 782 N N . PHE A 1 105 ? 11.765 -0.118 -14.191 1.00 86.44 105 PHE A N 1
ATOM 783 C CA . PHE A 1 105 ? 11.425 0.522 -12.922 1.00 86.44 105 PHE A CA 1
ATOM 784 C C . PHE A 1 105 ? 9.929 0.371 -12.594 1.00 86.44 105 PHE A C 1
ATOM 786 O O . PHE A 1 105 ? 9.572 -0.076 -11.503 1.00 86.44 105 PHE A O 1
ATOM 793 N N . ALA A 1 106 ? 9.051 0.668 -13.556 1.00 85.12 106 ALA A N 1
ATOM 794 C CA . ALA A 1 106 ? 7.601 0.547 -13.403 1.00 85.12 106 ALA A CA 1
ATOM 795 C C . ALA A 1 106 ? 7.126 -0.901 -13.194 1.00 85.12 106 ALA A C 1
ATOM 797 O O . ALA A 1 106 ? 6.093 -1.108 -12.564 1.00 85.12 106 ALA A O 1
ATOM 798 N N . MET A 1 107 ? 7.873 -1.891 -13.684 1.00 85.12 107 MET A N 1
ATOM 799 C CA . MET A 1 107 ? 7.581 -3.311 -13.486 1.00 85.12 107 MET A CA 1
ATOM 800 C C . MET A 1 107 ? 7.997 -3.794 -12.090 1.00 85.12 107 MET A C 1
ATOM 802 O O . MET A 1 107 ? 7.260 -4.523 -11.436 1.00 85.12 107 MET A O 1
ATOM 806 N N . ILE A 1 108 ? 9.155 -3.349 -11.594 1.00 85.06 108 ILE A N 1
ATOM 807 C CA . ILE A 1 108 ? 9.726 -3.833 -10.327 1.00 85.06 108 ILE A CA 1
ATOM 808 C C . ILE A 1 108 ? 9.110 -3.137 -9.101 1.00 85.06 108 ILE A C 1
ATOM 810 O O . ILE A 1 108 ? 8.933 -3.764 -8.052 1.00 85.06 108 ILE A O 1
ATOM 814 N N . VAL A 1 109 ? 8.780 -1.845 -9.189 1.00 85.75 109 VAL A N 1
ATOM 815 C CA . VAL A 1 109 ? 8.293 -1.076 -8.027 1.00 85.75 109 VAL A CA 1
ATOM 816 C C . VAL A 1 109 ? 6.969 -1.607 -7.453 1.00 85.75 109 VAL A C 1
ATOM 818 O O . VAL A 1 109 ? 6.897 -1.791 -6.230 1.00 85.75 109 VAL A O 1
ATOM 821 N N . PRO A 1 110 ? 5.921 -1.887 -8.252 1.00 84.81 110 PRO A N 1
ATOM 822 C CA . PRO A 1 110 ? 4.646 -2.374 -7.730 1.00 84.81 110 PRO A CA 1
ATOM 823 C C . PRO A 1 110 ? 4.737 -3.675 -6.911 1.00 84.81 110 PRO A C 1
ATOM 825 O O . PRO A 1 110 ? 4.267 -3.660 -5.769 1.00 84.81 110 PRO A O 1
ATOM 828 N N . PRO A 1 111 ? 5.360 -4.779 -7.379 1.00 82.44 111 PRO A N 1
ATOM 829 C CA . PRO A 1 111 ? 5.419 -6.018 -6.601 1.00 82.44 111 PRO A CA 1
ATOM 830 C C . PRO A 1 111 ? 6.203 -5.852 -5.294 1.00 82.44 111 PRO A C 1
ATOM 832 O O . PRO A 1 111 ? 5.787 -6.376 -4.258 1.00 82.44 111 PRO A O 1
ATOM 835 N N . VAL A 1 112 ? 7.285 -5.063 -5.291 1.00 85.25 112 VAL A N 1
ATOM 836 C CA . VAL A 1 112 ? 8.033 -4.772 -4.056 1.00 85.25 112 VAL A CA 1
ATOM 837 C C . VAL A 1 112 ? 7.198 -3.936 -3.086 1.00 85.25 112 VAL A C 1
ATOM 839 O O . VAL A 1 112 ? 7.189 -4.214 -1.886 1.00 85.25 112 VAL A O 1
ATOM 842 N N . THR A 1 113 ? 6.430 -2.966 -3.589 1.00 84.19 113 THR A N 1
ATOM 843 C CA . THR A 1 113 ? 5.494 -2.179 -2.767 1.00 84.19 113 THR A CA 1
ATOM 844 C C . THR A 1 113 ? 4.466 -3.082 -2.086 1.00 84.19 113 THR A C 1
ATOM 846 O O . THR A 1 113 ? 4.235 -2.963 -0.881 1.00 84.19 113 THR A O 1
ATOM 849 N N . VAL A 1 114 ? 3.886 -4.025 -2.837 1.00 81.75 114 VAL A N 1
ATOM 850 C CA . VAL A 1 114 ? 2.905 -4.993 -2.325 1.00 81.75 114 VAL A CA 1
ATOM 851 C C . VAL A 1 114 ? 3.527 -5.926 -1.282 1.00 81.75 114 VAL A C 1
ATOM 853 O O . VAL A 1 114 ? 2.922 -6.170 -0.236 1.00 81.75 114 VAL A O 1
ATOM 856 N N . LEU A 1 115 ? 4.758 -6.392 -1.507 1.00 86.06 115 LEU A N 1
ATOM 857 C CA . LEU A 1 115 ? 5.495 -7.209 -0.542 1.00 86.06 115 LEU A CA 1
ATOM 858 C C . LEU A 1 115 ? 5.753 -6.450 0.768 1.00 86.06 115 LEU A C 1
ATOM 860 O O . LEU A 1 115 ? 5.468 -6.966 1.852 1.00 86.06 115 LEU A O 1
ATOM 864 N N . LEU A 1 116 ? 6.266 -5.220 0.683 1.00 81.88 116 LEU A N 1
ATOM 865 C CA . LEU A 1 116 ? 6.536 -4.388 1.857 1.00 81.88 116 LEU A CA 1
ATOM 866 C C . LEU A 1 116 ? 5.246 -4.069 2.624 1.00 81.88 116 LEU A C 1
ATOM 868 O O . LEU A 1 116 ? 5.241 -4.092 3.858 1.00 81.88 116 LEU A O 1
ATOM 872 N N . TYR A 1 117 ? 4.146 -3.828 1.906 1.00 80.25 117 TYR A N 1
ATOM 873 C CA . TYR A 1 117 ? 2.822 -3.658 2.497 1.00 80.25 117 TYR A CA 1
ATOM 874 C C . TYR A 1 117 ? 2.366 -4.922 3.241 1.00 80.25 117 TYR A C 1
ATOM 876 O O . TYR A 1 117 ? 1.959 -4.835 4.399 1.00 80.25 117 TYR A O 1
ATOM 884 N N . CYS A 1 118 ? 2.510 -6.106 2.641 1.00 81.12 118 CYS A N 1
ATOM 885 C CA . CYS A 1 118 ? 2.181 -7.378 3.290 1.00 81.12 118 CYS A CA 1
ATOM 886 C C . CYS A 1 118 ? 2.971 -7.568 4.599 1.00 81.12 118 CYS A C 1
ATOM 888 O O . CYS A 1 118 ? 2.393 -7.843 5.655 1.00 81.12 118 CYS A O 1
ATOM 890 N N . VAL A 1 119 ? 4.286 -7.321 4.571 1.00 82.19 119 VAL A N 1
ATOM 891 C CA . VAL A 1 119 ? 5.144 -7.385 5.767 1.00 82.19 119 VAL A CA 1
ATOM 892 C C . VAL A 1 119 ? 4.684 -6.395 6.842 1.00 82.19 119 VAL A C 1
ATOM 894 O O . VAL A 1 119 ? 4.668 -6.737 8.030 1.00 82.19 119 VAL A O 1
ATOM 897 N N . LEU A 1 120 ? 4.294 -5.180 6.447 1.00 77.81 120 LEU A N 1
ATOM 898 C CA . LEU A 1 120 ? 3.772 -4.162 7.357 1.00 77.81 120 LEU A CA 1
ATOM 899 C C . LEU A 1 120 ? 2.483 -4.633 8.049 1.00 77.81 120 LEU A C 1
ATOM 901 O O . LEU A 1 120 ? 2.388 -4.546 9.275 1.00 77.81 120 LEU A O 1
ATOM 905 N N . ILE A 1 121 ? 1.532 -5.195 7.296 1.00 76.62 121 ILE A N 1
ATOM 906 C CA . ILE A 1 121 ? 0.281 -5.755 7.835 1.00 76.62 121 ILE A CA 1
ATOM 907 C C . ILE A 1 121 ? 0.560 -6.886 8.824 1.00 76.62 121 ILE A C 1
ATOM 909 O O . ILE A 1 121 ? 0.029 -6.870 9.937 1.00 76.62 121 ILE A O 1
ATOM 913 N N . VAL A 1 122 ? 1.425 -7.839 8.462 1.00 75.94 122 VAL A N 1
ATOM 914 C CA . VAL A 1 122 ? 1.792 -8.960 9.343 1.00 75.94 122 VAL A CA 1
ATOM 915 C C . VAL A 1 122 ? 2.416 -8.447 10.643 1.00 75.94 122 VAL A C 1
ATOM 917 O O . VAL A 1 122 ? 2.062 -8.914 11.729 1.00 75.94 122 VAL A O 1
ATOM 920 N N . ARG A 1 123 ? 3.301 -7.444 10.565 1.00 78.00 123 ARG A N 1
ATOM 921 C CA . ARG A 1 123 ? 3.901 -6.821 11.756 1.00 78.00 123 ARG A CA 1
ATOM 922 C C . ARG A 1 123 ? 2.864 -6.114 12.623 1.00 78.00 123 ARG A C 1
ATOM 924 O O . ARG A 1 123 ? 2.898 -6.292 13.842 1.00 78.00 123 ARG A O 1
ATOM 931 N N . TYR A 1 124 ? 1.941 -5.359 12.028 1.00 73.81 124 TYR A N 1
ATOM 932 C CA . TYR A 1 124 ? 0.874 -4.694 12.778 1.00 73.81 124 TYR A CA 1
ATOM 933 C C . TYR A 1 124 ? -0.044 -5.694 13.477 1.00 73.81 124 TYR A C 1
ATOM 935 O O . TYR A 1 124 ? -0.320 -5.537 14.668 1.00 73.81 124 TYR A O 1
ATOM 943 N N . ALA A 1 125 ? -0.459 -6.752 12.783 1.00 74.94 125 ALA A N 1
ATOM 944 C CA . ALA A 1 125 ? -1.308 -7.783 13.360 1.00 74.94 125 ALA A CA 1
ATOM 945 C C . ALA A 1 125 ? -0.601 -8.566 14.471 1.00 74.94 125 ALA A C 1
ATOM 947 O O . ALA A 1 125 ? -1.176 -8.766 15.539 1.00 74.94 125 ALA A O 1
ATOM 948 N N . GLY A 1 126 ? 0.663 -8.952 14.264 1.00 70.44 126 GLY A N 1
ATOM 949 C CA . GLY A 1 126 ? 1.461 -9.633 15.284 1.00 70.44 126 GLY A CA 1
ATOM 950 C C . GLY A 1 126 ? 1.672 -8.773 16.531 1.00 70.44 126 GLY A C 1
ATOM 951 O O . GLY A 1 126 ? 1.619 -9.275 17.654 1.00 70.44 126 GLY A O 1
ATOM 952 N N . TYR A 1 127 ? 1.859 -7.465 16.357 1.00 71.06 127 TYR A N 1
ATOM 953 C CA . TYR A 1 127 ? 1.993 -6.536 17.473 1.00 71.06 127 TYR A CA 1
ATOM 954 C C . TYR A 1 127 ? 0.669 -6.330 18.228 1.00 71.06 127 TYR A C 1
ATOM 956 O O . TYR A 1 127 ? 0.650 -6.403 19.458 1.00 71.06 127 TYR A O 1
ATOM 964 N N . LEU A 1 128 ? -0.448 -6.163 17.509 1.00 68.69 128 LEU A N 1
ATOM 965 C CA . LEU A 1 128 ? -1.792 -6.113 18.099 1.00 68.69 128 LEU A CA 1
ATOM 966 C C . LEU A 1 128 ? -2.121 -7.392 18.877 1.00 68.69 128 LEU A C 1
ATOM 968 O O . LEU A 1 128 ? -2.598 -7.310 20.008 1.00 68.69 128 LEU A O 1
ATOM 972 N N . ALA A 1 129 ? -1.799 -8.562 18.319 1.00 69.50 129 ALA A N 1
ATOM 973 C CA . ALA A 1 129 ? -1.983 -9.845 18.989 1.00 69.50 129 ALA A CA 1
ATOM 974 C C . ALA A 1 129 ? -1.163 -9.944 20.286 1.00 69.50 129 ALA A C 1
ATOM 976 O O . ALA A 1 129 ? -1.665 -10.451 21.286 1.00 69.50 129 ALA A O 1
ATOM 977 N N . ARG A 1 130 ? 0.070 -9.415 20.312 1.00 69.12 130 ARG A N 1
ATOM 978 C CA . ARG A 1 130 ? 0.908 -9.387 21.527 1.00 69.12 130 ARG A CA 1
ATOM 979 C C . ARG A 1 130 ? 0.406 -8.409 22.589 1.00 69.12 130 ARG A C 1
ATOM 981 O O . ARG A 1 130 ? 0.511 -8.707 23.772 1.00 69.12 130 ARG A O 1
ATOM 988 N N . LEU A 1 131 ? -0.120 -7.251 22.189 1.00 63.91 131 LEU A N 1
ATOM 989 C CA . LEU A 1 131 ? -0.630 -6.244 23.126 1.00 63.91 131 LEU A CA 1
ATOM 990 C C . LEU A 1 131 ? -1.987 -6.604 23.731 1.00 63.91 131 LEU A C 1
ATOM 992 O O . LEU A 1 131 ? -2.283 -6.199 24.854 1.00 63.91 131 LEU A O 1
ATOM 996 N N . ARG A 1 132 ? -2.835 -7.283 22.957 1.00 64.00 132 ARG A N 1
ATOM 997 C CA . ARG A 1 132 ? -4.268 -7.399 23.248 1.00 64.00 132 ARG A CA 1
ATOM 998 C C . ARG A 1 132 ? -4.781 -8.833 23.337 1.00 64.00 132 ARG A C 1
ATOM 1000 O O . ARG A 1 132 ? -5.894 -9.044 23.810 1.00 64.00 132 ARG A O 1
ATOM 1007 N N . GLY A 1 133 ? -3.984 -9.805 22.897 1.00 60.69 133 GLY A N 1
ATOM 1008 C CA . GLY A 1 133 ? -4.421 -11.182 22.698 1.00 60.69 133 GLY A CA 1
ATOM 1009 C C . GLY A 1 133 ? -5.313 -11.346 21.461 1.00 60.69 133 GLY A C 1
ATOM 1010 O O . GLY A 1 133 ? -5.605 -10.394 20.739 1.00 60.69 133 GLY A O 1
ATOM 1011 N N . TRP A 1 134 ? -5.751 -12.582 21.222 1.00 59.56 134 TRP A N 1
ATOM 1012 C CA . TRP A 1 134 ? -6.645 -12.964 20.117 1.00 59.56 134 TRP A CA 1
ATOM 1013 C C . TRP A 1 134 ? -8.137 -12.859 20.470 1.00 59.56 134 TRP A C 1
ATOM 1015 O O . TRP A 1 134 ? -8.989 -13.301 19.707 1.00 59.56 134 TRP A O 1
ATOM 1025 N N . ALA A 1 135 ? -8.465 -12.323 21.647 1.00 56.59 135 ALA A N 1
ATOM 1026 C CA . ALA A 1 135 ? -9.842 -12.218 22.102 1.00 56.59 135 ALA A CA 1
ATOM 1027 C C . ALA A 1 135 ? -10.572 -11.076 21.378 1.00 56.59 135 ALA A C 1
ATOM 1029 O O . ALA A 1 135 ? -10.091 -9.943 21.344 1.00 56.59 135 ALA A O 1
ATOM 1030 N N . ALA A 1 136 ? -11.773 -11.357 20.868 1.00 51.81 136 ALA A N 1
ATOM 1031 C CA . ALA A 1 136 ? -12.615 -10.370 20.191 1.00 51.81 136 ALA A CA 1
ATOM 1032 C C . ALA A 1 136 ? -13.045 -9.201 21.098 1.00 51.81 136 ALA A C 1
ATOM 1034 O O . ALA A 1 136 ? -13.237 -8.082 20.622 1.00 51.81 136 ALA A O 1
ATOM 1035 N N . VAL A 1 137 ? -13.133 -9.443 22.412 1.00 52.81 137 VAL A N 1
ATOM 1036 C CA . VAL A 1 137 ? -13.376 -8.428 23.447 1.00 52.81 137 VAL A CA 1
ATOM 1037 C C . VAL A 1 137 ? -12.301 -8.566 24.528 1.00 52.81 137 VAL A C 1
ATOM 1039 O O . VAL A 1 137 ? -12.419 -9.404 25.422 1.00 52.81 137 VAL A O 1
ATOM 1042 N N . PRO A 1 138 ? -11.213 -7.787 24.448 1.00 52.09 138 PRO A N 1
ATOM 1043 C CA . PRO A 1 138 ? -10.127 -7.873 25.418 1.00 52.09 138 PRO A CA 1
ATOM 1044 C C . PRO A 1 138 ? -10.555 -7.272 26.758 1.00 52.09 138 PRO A C 1
ATOM 1046 O O . PRO A 1 138 ? -10.848 -6.081 26.834 1.00 52.09 138 PRO A O 1
ATOM 1049 N N . THR A 1 139 ? -10.552 -8.077 27.822 1.00 51.31 139 THR A N 1
ATOM 1050 C CA . THR A 1 139 ? -10.815 -7.633 29.206 1.00 51.31 139 THR A CA 1
ATOM 1051 C C . THR A 1 139 ? -9.671 -6.799 29.793 1.00 51.31 139 THR A C 1
ATOM 1053 O O . THR A 1 139 ? -9.868 -6.073 30.762 1.00 51.31 139 THR A O 1
ATOM 1056 N N . ARG A 1 140 ? -8.477 -6.852 29.185 1.00 48.94 140 ARG A N 1
ATOM 1057 C CA . ARG A 1 140 ? -7.349 -5.952 29.457 1.00 48.94 140 ARG A CA 1
ATOM 1058 C C . ARG A 1 140 ? -6.940 -5.239 28.170 1.00 48.94 140 ARG A C 1
ATOM 1060 O O . ARG A 1 140 ? -6.525 -5.871 27.203 1.00 48.94 140 ARG A O 1
ATOM 1067 N N . HIS A 1 141 ? -7.032 -3.915 28.168 1.00 55.50 141 HIS A N 1
ATOM 1068 C CA . HIS A 1 141 ? -6.531 -3.046 27.103 1.00 55.50 141 HIS A CA 1
ATOM 1069 C C . HIS A 1 141 ? -5.684 -1.919 27.712 1.00 55.50 141 HIS A C 1
ATOM 1071 O O . HIS A 1 141 ? -6.067 -1.347 28.727 1.00 55.50 141 HIS A O 1
ATOM 1077 N N . ARG A 1 142 ? -4.543 -1.589 27.092 1.00 55.41 142 ARG A N 1
ATOM 1078 C CA . ARG A 1 142 ? -3.712 -0.410 27.432 1.00 55.41 142 ARG A CA 1
ATOM 1079 C C . ARG A 1 142 ? -4.167 0.871 26.714 1.00 55.41 142 ARG A C 1
ATOM 1081 O O . ARG A 1 142 ? -3.414 1.832 26.628 1.00 55.41 142 ARG A O 1
ATOM 1088 N N . ILE A 1 143 ? -5.369 0.864 26.140 1.00 57.72 143 ILE A N 1
ATOM 1089 C CA . ILE A 1 143 ? -5.908 2.013 25.410 1.00 57.72 143 ILE A CA 1
ATOM 1090 C C . ILE A 1 143 ? -6.378 3.038 26.454 1.00 57.72 143 ILE A C 1
ATOM 1092 O O . ILE A 1 143 ? -7.157 2.638 27.325 1.00 57.72 143 ILE A O 1
ATOM 1096 N N . PRO A 1 144 ? -5.942 4.312 26.380 1.00 58.91 144 PRO A N 1
ATOM 1097 C CA . PRO A 1 144 ? -6.351 5.353 27.319 1.00 58.91 144 PRO A CA 1
ATOM 1098 C C . PRO A 1 144 ? -7.873 5.415 27.471 1.00 58.91 144 PRO A C 1
ATOM 1100 O O . PRO A 1 144 ? -8.613 5.289 26.490 1.00 58.91 144 PRO A O 1
ATOM 1103 N N . GLU A 1 145 ? -8.359 5.616 28.696 1.00 59.41 145 GLU A N 1
ATOM 1104 C CA . GLU A 1 145 ? -9.802 5.723 28.963 1.00 59.41 145 GLU A CA 1
ATOM 1105 C C . GLU A 1 145 ? -10.424 6.977 28.334 1.00 59.41 145 GLU A C 1
ATOM 1107 O O . GLU A 1 145 ? -11.618 7.002 28.055 1.00 59.41 145 GLU A O 1
ATOM 1112 N N . THR A 1 146 ? -9.596 7.974 28.012 1.00 59.41 146 THR A N 1
ATOM 1113 C CA . THR A 1 146 ? -9.983 9.207 27.317 1.00 59.41 146 THR A CA 1
ATOM 1114 C C . THR A 1 146 ? -10.293 9.000 25.830 1.00 59.41 146 THR A C 1
ATOM 1116 O O . THR A 1 146 ? -10.992 9.819 25.231 1.00 59.41 146 THR A O 1
ATOM 1119 N N . PHE A 1 147 ? -9.826 7.909 25.206 1.00 55.59 147 PHE A N 1
ATOM 1120 C CA . PHE A 1 147 ? -10.083 7.647 23.789 1.00 55.59 147 PHE A CA 1
ATOM 1121 C C . PHE A 1 147 ? -11.557 7.285 23.557 1.00 55.59 147 PHE A C 1
ATOM 1123 O O . PHE A 1 147 ? -12.009 6.212 23.966 1.00 55.59 147 PHE A O 1
ATOM 1130 N N . LEU A 1 148 ? -12.283 8.173 22.862 1.00 55.38 148 LEU A N 1
ATOM 1131 C CA . LEU A 1 148 ? -13.729 8.080 22.608 1.00 55.38 148 LEU A CA 1
ATOM 1132 C C . LEU A 1 148 ? -14.564 7.979 23.901 1.00 55.38 148 LEU A C 1
ATOM 1134 O O . LEU A 1 148 ? -15.570 7.268 23.936 1.00 55.38 148 LEU A O 1
ATOM 1138 N N . ALA A 1 149 ? -14.154 8.697 24.954 1.00 61.34 149 ALA A N 1
ATOM 1139 C CA . ALA A 1 149 ? -14.861 8.732 26.238 1.00 61.34 149 ALA A CA 1
ATOM 1140 C C . ALA A 1 149 ? -16.318 9.220 26.106 1.00 61.34 149 ALA A C 1
ATOM 1142 O O . ALA A 1 149 ? -17.212 8.670 26.741 1.00 61.34 149 ALA A O 1
ATOM 1143 N N . GLU A 1 150 ? -16.574 10.180 25.213 1.00 66.06 150 GLU A N 1
ATOM 1144 C CA . GLU A 1 150 ? -17.918 10.714 24.937 1.00 66.06 150 GLU A CA 1
ATOM 1145 C C . GLU A 1 150 ? -18.802 9.757 24.110 1.00 66.06 150 GLU A C 1
ATOM 1147 O O . GLU A 1 150 ? -20.016 9.935 24.036 1.00 66.06 150 GLU A O 1
ATOM 1152 N N . ALA A 1 151 ? -18.223 8.712 23.497 1.00 59.78 151 ALA A N 1
ATOM 1153 C CA . ALA A 1 151 ? -18.920 7.803 22.583 1.00 59.78 151 ALA A CA 1
ATOM 1154 C C . ALA A 1 151 ? -18.556 6.318 22.831 1.00 59.78 151 ALA A C 1
ATOM 1156 O O . ALA A 1 151 ? -17.894 5.678 22.000 1.00 59.78 151 ALA A O 1
ATOM 1157 N N . PRO A 1 152 ? -19.033 5.709 23.936 1.00 64.56 152 PRO A N 1
ATOM 1158 C CA . PRO A 1 152 ? -18.626 4.366 24.369 1.00 64.56 152 PRO A CA 1
ATOM 1159 C C . PRO A 1 152 ? -19.012 3.244 23.389 1.00 64.56 152 PRO A C 1
ATOM 1161 O O . PRO A 1 152 ? -18.276 2.265 23.246 1.00 64.56 152 PRO A O 1
ATOM 1164 N N . ARG A 1 153 ? -20.124 3.388 22.652 1.00 61.06 153 ARG A N 1
ATOM 1165 C CA . ARG A 1 153 ? -20.513 2.452 21.576 1.00 61.06 153 ARG A CA 1
ATOM 1166 C C . ARG A 1 153 ? -19.531 2.488 20.403 1.00 61.06 153 ARG A C 1
ATOM 1168 O O . ARG A 1 153 ? -19.102 1.441 19.925 1.00 61.06 153 ARG A O 1
ATOM 1175 N N . THR A 1 154 ? -19.133 3.682 19.971 1.00 58.75 154 THR A N 1
ATOM 1176 C CA . THR A 1 154 ? -18.149 3.877 18.896 1.00 58.75 154 THR A CA 1
ATOM 1177 C C . THR A 1 154 ? -16.784 3.342 19.311 1.00 58.75 154 THR A C 1
ATOM 1179 O O . THR A 1 154 ? -16.128 2.656 18.527 1.00 58.75 154 THR A O 1
ATOM 1182 N N . ARG A 1 155 ? -16.401 3.555 20.578 1.00 62.91 155 ARG A N 1
ATOM 1183 C CA . ARG A 1 155 ? -15.190 2.989 21.180 1.00 62.91 155 ARG A CA 1
ATOM 1184 C C . ARG A 1 155 ? -15.153 1.469 21.040 1.00 62.91 155 ARG A C 1
ATOM 1186 O O . ARG A 1 155 ? -14.162 0.950 20.541 1.00 62.91 155 ARG A O 1
ATOM 1193 N N . GLN A 1 156 ? -16.229 0.765 21.407 1.00 63.22 156 GLN A N 1
ATOM 1194 C CA . GLN A 1 156 ? -16.327 -0.699 21.29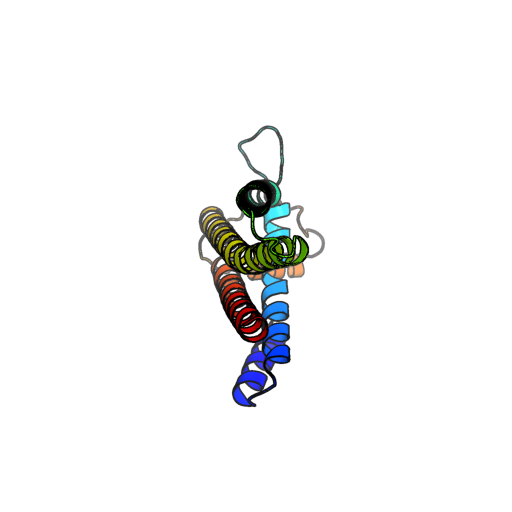0 1.00 63.22 156 GLN A CA 1
ATOM 1195 C C . GLN A 1 156 ? -16.274 -1.195 19.839 1.00 63.22 156 GLN A C 1
ATOM 1197 O O . GLN A 1 156 ? -15.606 -2.190 19.564 1.00 63.22 156 GLN A O 1
ATOM 1202 N N . ILE A 1 157 ? -16.927 -0.496 18.908 1.00 61.62 157 ILE A N 1
ATOM 1203 C CA . ILE A 1 157 ? -16.936 -0.861 17.483 1.00 61.62 157 ILE A CA 1
ATOM 1204 C C . ILE A 1 157 ? -15.536 -0.722 16.874 1.00 61.62 157 ILE A C 1
ATOM 1206 O O . ILE A 1 157 ? -15.056 -1.654 16.233 1.00 61.62 157 ILE A O 1
ATOM 1210 N N . VAL A 1 158 ? -14.851 0.398 17.119 1.00 61.75 158 VAL A N 1
ATOM 1211 C CA . VAL A 1 158 ? -13.471 0.636 16.654 1.00 61.75 158 VAL A CA 1
ATOM 1212 C C . VAL A 1 158 ? -12.513 -0.390 17.262 1.00 61.75 158 VAL A C 1
ATOM 1214 O O . VAL A 1 158 ? -11.677 -0.968 16.570 1.00 61.75 158 VAL A O 1
ATOM 1217 N N . ILE A 1 159 ? -12.693 -0.682 18.550 1.00 63.78 159 ILE A N 1
ATOM 1218 C CA . ILE A 1 159 ? -11.964 -1.721 19.275 1.00 63.78 159 ILE A CA 1
ATOM 1219 C C . ILE A 1 159 ? -12.175 -3.110 18.670 1.00 63.78 159 ILE A C 1
ATOM 1221 O O . ILE A 1 159 ? -11.202 -3.856 18.572 1.00 63.78 159 ILE A O 1
ATOM 1225 N N . GLY A 1 160 ? -13.408 -3.470 18.317 1.00 61.41 160 GLY A N 1
ATOM 1226 C CA . GLY A 1 160 ? -13.738 -4.770 17.735 1.00 61.41 160 GLY A CA 1
ATOM 1227 C C . GLY A 1 160 ? -13.264 -4.896 16.287 1.00 61.41 160 GLY A C 1
ATOM 1228 O O . GLY A 1 160 ? -12.811 -5.959 15.879 1.00 61.41 160 GLY A O 1
ATOM 1229 N N . LEU A 1 161 ? -13.299 -3.800 15.522 1.00 58.72 161 LEU A N 1
ATOM 1230 C CA . LEU A 1 161 ? -12.776 -3.732 14.153 1.00 58.72 161 LEU A CA 1
ATOM 1231 C C . LEU A 1 161 ? -11.248 -3.828 14.096 1.00 58.72 161 LEU A C 1
ATOM 1233 O O . LEU A 1 161 ? -10.719 -4.409 13.152 1.00 58.72 161 LEU A O 1
ATOM 1237 N N . ALA A 1 162 ? -10.541 -3.337 15.115 1.00 62.06 162 ALA A N 1
ATOM 1238 C CA . ALA A 1 162 ? -9.088 -3.460 15.247 1.00 62.06 162 ALA A CA 1
ATOM 1239 C C . ALA A 1 162 ? -8.629 -4.866 15.700 1.00 62.06 162 ALA A C 1
ATOM 1241 O O . ALA A 1 162 ? -7.615 -5.010 16.391 1.00 62.06 162 ALA A O 1
ATOM 1242 N N . HIS A 1 163 ? -9.378 -5.913 15.344 1.00 69.88 163 HIS A N 1
ATOM 1243 C CA . HIS A 1 163 ? -9.025 -7.293 15.649 1.00 69.88 163 HIS A CA 1
ATOM 1244 C C . HIS A 1 163 ? -7.815 -7.735 14.810 1.00 69.88 163 HIS A C 1
ATOM 1246 O O . HIS A 1 163 ? -7.863 -7.614 13.582 1.00 69.88 163 HIS A O 1
ATOM 1252 N N . PRO A 1 164 ? -6.758 -8.315 15.409 1.00 69.12 164 PRO A N 1
ATOM 1253 C CA . PRO A 1 164 ? -5.548 -8.701 14.679 1.00 69.12 164 PRO A CA 1
ATOM 1254 C C . PRO A 1 164 ? -5.836 -9.683 13.536 1.00 69.12 164 PRO A C 1
ATOM 1256 O O . PRO A 1 164 ? -5.285 -9.540 12.448 1.00 69.12 164 PRO A O 1
ATOM 1259 N N . GLY A 1 165 ? -6.760 -10.627 13.742 1.00 68.69 165 GLY A N 1
ATOM 1260 C CA . GLY A 1 165 ? -7.202 -11.548 12.689 1.00 68.69 165 GLY A CA 1
ATOM 1261 C C . GLY A 1 165 ? -7.982 -10.874 11.554 1.00 68.69 165 GLY A C 1
ATOM 1262 O O . GLY A 1 165 ? -7.848 -11.275 10.404 1.00 68.69 165 GLY A O 1
ATOM 1263 N N . LEU A 1 166 ? -8.758 -9.827 11.850 1.00 71.44 166 LEU A N 1
ATOM 1264 C CA . LEU A 1 166 ? -9.579 -9.133 10.852 1.00 71.44 166 LEU A CA 1
ATOM 1265 C C . LEU A 1 166 ? -8.718 -8.172 10.022 1.00 71.44 166 LEU A C 1
ATOM 1267 O O . LEU A 1 166 ? -8.897 -8.084 8.812 1.00 71.44 166 LEU A O 1
ATOM 1271 N N . LEU A 1 167 ? -7.711 -7.554 10.649 1.00 74.56 167 LEU A N 1
ATOM 1272 C CA . LEU A 1 167 ? -6.642 -6.828 9.965 1.00 74.56 167 LEU A CA 1
ATOM 1273 C C . LEU A 1 167 ? -5.812 -7.747 9.060 1.00 74.56 167 LEU A C 1
ATOM 1275 O O . LEU A 1 167 ? -5.531 -7.373 7.926 1.00 74.56 167 LEU A O 1
ATOM 1279 N N . LEU A 1 168 ? -5.431 -8.940 9.536 1.00 75.25 168 LEU A N 1
ATOM 1280 C CA . LEU A 1 168 ? -4.711 -9.919 8.714 1.00 75.25 168 LEU A CA 1
ATOM 1281 C C . LEU A 1 168 ? -5.546 -10.366 7.522 1.00 75.25 168 LEU A C 1
ATOM 1283 O O . LEU A 1 168 ? -5.059 -10.318 6.402 1.00 75.25 168 LEU A O 1
ATOM 1287 N N . ALA A 1 169 ? -6.799 -10.763 7.747 1.00 73.81 169 ALA A N 1
ATOM 1288 C CA . ALA A 1 169 ? -7.679 -11.207 6.674 1.00 73.81 169 ALA A CA 1
ATOM 1289 C C . ALA A 1 169 ? -7.903 -10.094 5.640 1.00 73.81 169 ALA A C 1
ATOM 1291 O O . ALA A 1 169 ? -7.726 -10.324 4.447 1.00 73.81 169 ALA A O 1
ATOM 1292 N N . ALA A 1 170 ? -8.219 -8.877 6.092 1.00 74.25 170 ALA A N 1
ATOM 1293 C CA . ALA A 1 170 ? -8.428 -7.733 5.210 1.00 74.25 170 ALA A CA 1
ATOM 1294 C C . ALA A 1 170 ? -7.148 -7.321 4.467 1.00 74.25 170 ALA A C 1
ATOM 1296 O O . ALA A 1 170 ? -7.200 -7.043 3.272 1.00 74.25 170 ALA A O 1
ATOM 1297 N N . GLY A 1 171 ? -6.003 -7.302 5.154 1.00 74.81 171 GLY A N 1
ATOM 1298 C CA . GLY A 1 171 ? -4.723 -6.910 4.570 1.00 74.81 171 GLY A CA 1
ATOM 1299 C C . GLY A 1 171 ? -4.115 -7.971 3.645 1.00 74.81 171 GLY A C 1
ATOM 1300 O O . GLY A 1 171 ? -3.486 -7.629 2.648 1.00 74.81 171 GLY A O 1
ATOM 1301 N N . LEU A 1 172 ? -4.330 -9.262 3.910 1.00 78.94 172 LEU A N 1
ATOM 1302 C CA . LEU A 1 172 ? -3.950 -10.334 2.985 1.00 78.94 172 LEU A CA 1
ATOM 1303 C C . LEU A 1 172 ? -4.867 -10.347 1.762 1.00 78.94 172 LEU A C 1
ATOM 1305 O O . LEU A 1 172 ? -4.375 -10.475 0.644 1.00 78.94 172 LEU A O 1
ATOM 1309 N N . LEU A 1 173 ? -6.174 -10.143 1.949 1.00 77.81 173 LEU A N 1
ATOM 1310 C CA . LEU A 1 173 ? -7.114 -10.015 0.838 1.00 77.81 173 LEU A CA 1
ATOM 1311 C C . LEU A 1 173 ? -6.751 -8.825 -0.062 1.00 77.81 173 LEU A C 1
ATOM 1313 O O . LEU A 1 173 ? -6.710 -8.979 -1.281 1.00 77.81 173 LEU A O 1
ATOM 1317 N N . SER A 1 174 ? -6.423 -7.661 0.512 1.00 75.88 174 SER A N 1
ATOM 1318 C CA . SER A 1 174 ? -5.971 -6.506 -0.274 1.00 75.88 174 SER A CA 1
ATOM 1319 C C . SER A 1 174 ? -4.625 -6.758 -0.962 1.00 75.88 174 SER A C 1
ATOM 1321 O O . SER A 1 174 ? -4.450 -6.340 -2.103 1.00 75.88 174 SER A O 1
ATOM 1323 N N . THR A 1 175 ? -3.710 -7.500 -0.327 1.00 79.00 175 THR A N 1
ATOM 1324 C CA . THR A 1 175 ? -2.442 -7.935 -0.944 1.00 79.00 175 THR A CA 1
ATOM 1325 C C . THR A 1 175 ? -2.701 -8.831 -2.157 1.00 79.00 175 THR A C 1
ATOM 1327 O O . THR A 1 175 ? -2.137 -8.586 -3.218 1.00 79.00 175 THR A O 1
ATOM 1330 N N . LEU A 1 176 ? -3.589 -9.826 -2.050 1.00 79.25 176 LEU A N 1
ATOM 1331 C CA . LEU A 1 176 ? -3.944 -10.712 -3.166 1.00 79.25 176 LEU A CA 1
ATOM 1332 C C . LEU A 1 176 ? -4.577 -9.946 -4.331 1.00 79.25 176 LEU A C 1
ATOM 1334 O O . LEU A 1 176 ? -4.224 -10.178 -5.486 1.00 79.25 176 LEU A O 1
ATOM 1338 N N . VAL A 1 177 ? -5.469 -8.998 -4.034 1.00 77.06 177 VAL A N 1
ATOM 1339 C CA . VAL A 1 177 ? -6.066 -8.123 -5.054 1.00 77.06 177 VAL A CA 1
ATOM 1340 C C . VAL A 1 177 ? -4.999 -7.253 -5.713 1.00 77.06 177 VAL A C 1
ATOM 1342 O O . VAL A 1 177 ? -5.007 -7.110 -6.932 1.00 77.06 177 VAL A O 1
ATOM 1345 N N . ALA A 1 178 ? -4.061 -6.709 -4.937 1.00 76.94 178 ALA A N 1
ATOM 1346 C CA . ALA A 1 178 ? -2.960 -5.923 -5.475 1.00 76.94 178 ALA A CA 1
ATOM 1347 C C . ALA A 1 178 ? -2.057 -6.764 -6.391 1.00 76.94 178 ALA A C 1
ATOM 1349 O O . ALA A 1 178 ? -1.753 -6.309 -7.487 1.00 76.94 178 ALA A O 1
ATOM 1350 N N . ILE A 1 179 ? -1.720 -8.004 -6.010 1.00 80.75 179 ILE A N 1
ATOM 1351 C CA . ILE A 1 179 ? -0.968 -8.942 -6.864 1.00 80.75 179 ILE A CA 1
ATOM 1352 C C . ILE A 1 179 ? -1.728 -9.224 -8.167 1.00 80.75 179 ILE A C 1
ATOM 1354 O O . ILE A 1 179 ? -1.155 -9.174 -9.253 1.00 80.75 179 ILE A O 1
ATOM 1358 N N . ALA A 1 180 ? -3.033 -9.494 -8.086 1.00 78.31 180 ALA A N 1
ATOM 1359 C CA . ALA A 1 180 ? -3.848 -9.745 -9.273 1.00 78.31 180 ALA A CA 1
ATOM 1360 C C . ALA A 1 180 ? -3.866 -8.531 -10.222 1.00 78.31 180 ALA A C 1
ATOM 1362 O O . ALA A 1 180 ? -3.814 -8.692 -11.442 1.00 78.31 180 ALA A O 1
ATOM 1363 N N . LEU A 1 181 ? -3.901 -7.313 -9.671 1.00 78.00 181 LEU A N 1
ATOM 1364 C CA . LEU A 1 181 ? -3.821 -6.079 -10.450 1.00 78.00 181 LEU A CA 1
ATOM 1365 C C . LEU A 1 181 ? -2.427 -5.850 -11.046 1.00 78.00 181 LEU A C 1
ATOM 1367 O O . LEU A 1 181 ? -2.351 -5.426 -12.197 1.00 78.00 181 LEU A O 1
ATOM 1371 N N . THR A 1 182 ? -1.344 -6.150 -10.321 1.00 77.06 182 THR A N 1
ATOM 1372 C CA . THR A 1 182 ? 0.023 -6.011 -10.853 1.00 77.06 182 THR A CA 1
ATOM 1373 C C . THR A 1 182 ? 0.280 -6.993 -11.989 1.00 77.06 182 THR A C 1
ATOM 1375 O O . THR A 1 182 ? 0.746 -6.576 -13.041 1.00 77.06 182 THR A O 1
ATOM 1378 N N . VAL A 1 183 ? -0.125 -8.258 -11.840 1.00 78.19 183 VAL A N 1
ATOM 1379 C CA . VAL A 1 183 ? -0.006 -9.268 -12.909 1.00 78.19 183 VAL A CA 1
ATOM 1380 C C . VAL A 1 183 ? -0.821 -8.858 -14.139 1.00 78.19 183 VAL A C 1
ATOM 1382 O O . VAL A 1 183 ? -0.376 -8.997 -15.277 1.00 78.19 183 VAL A O 1
ATOM 1385 N N . ARG A 1 184 ? -2.015 -8.290 -13.931 1.00 76.19 184 ARG A N 1
ATOM 1386 C CA . ARG A 1 184 ? -2.840 -7.785 -15.034 1.00 76.19 184 ARG A CA 1
ATOM 1387 C C . ARG A 1 184 ? -2.209 -6.574 -15.722 1.00 76.19 184 ARG A C 1
ATOM 1389 O O . ARG A 1 184 ? -2.291 -6.471 -16.942 1.00 76.19 184 ARG A O 1
ATOM 1396 N N . ALA A 1 185 ? -1.579 -5.673 -14.974 1.00 69.38 185 ALA A N 1
ATOM 1397 C CA . ALA A 1 185 ? -0.847 -4.550 -15.550 1.00 69.38 185 ALA A CA 1
ATOM 1398 C C . ALA A 1 185 ? 0.349 -5.033 -16.387 1.00 69.38 185 ALA A C 1
ATOM 1400 O O . ALA A 1 185 ? 0.542 -4.539 -17.493 1.00 69.38 185 ALA A O 1
ATOM 1401 N N . GLU A 1 186 ? 1.086 -6.047 -15.924 1.00 67.75 186 GLU A N 1
ATOM 1402 C CA . GLU A 1 186 ? 2.167 -6.665 -16.704 1.00 67.75 186 GLU A CA 1
ATOM 1403 C C . GLU A 1 186 ? 1.656 -7.272 -18.016 1.00 67.75 186 GLU A C 1
ATOM 1405 O O . GLU A 1 186 ? 2.258 -7.040 -19.060 1.00 67.75 186 GLU A O 1
ATOM 1410 N N . SER A 1 187 ? 0.504 -7.955 -18.001 1.00 67.94 187 SER A N 1
ATOM 1411 C CA . SER A 1 187 ? -0.097 -8.510 -19.229 1.00 67.94 187 SER A CA 1
ATOM 1412 C C . SER A 1 187 ? -0.532 -7.464 -20.262 1.00 67.94 187 SER A C 1
ATOM 1414 O O . SER A 1 187 ? -0.699 -7.803 -21.426 1.00 67.94 187 SER A O 1
ATOM 1416 N N . LEU A 1 188 ? -0.742 -6.211 -19.847 1.00 59.34 188 LEU A N 1
ATOM 1417 C CA . LEU A 1 188 ? -1.075 -5.098 -20.745 1.00 59.34 188 LEU A CA 1
ATOM 1418 C C . LEU A 1 188 ? 0.166 -4.360 -21.245 1.00 59.34 188 LEU A C 1
ATOM 1420 O O . LEU A 1 188 ? 0.091 -3.631 -22.230 1.00 59.34 188 LEU A O 1
ATOM 1424 N N . LEU A 1 189 ? 1.277 -4.497 -20.522 1.00 58.69 189 LEU A N 1
ATOM 1425 C CA . LEU A 1 189 ? 2.546 -3.888 -20.876 1.00 58.69 189 LEU A CA 1
ATOM 1426 C C . LEU A 1 189 ? 3.394 -4.804 -21.755 1.00 58.69 189 LEU A C 1
ATOM 1428 O O . LEU A 1 189 ? 4.289 -4.261 -22.389 1.00 58.69 189 LEU A O 1
ATOM 1432 N N . ALA A 1 190 ? 3.181 -6.126 -21.753 1.00 53.75 190 ALA A N 1
ATOM 1433 C CA . ALA A 1 190 ? 3.874 -7.125 -22.581 1.00 53.75 190 ALA A CA 1
ATOM 1434 C C . ALA A 1 190 ? 3.448 -7.066 -24.054 1.00 53.75 190 ALA A C 1
ATOM 1436 O O . ALA A 1 190 ? 4.372 -7.110 -24.897 1.00 53.75 190 ALA A O 1
#

Radius of gyration: 21.8 Å; chains: 1; bounding box: 52×26×63 Å

Foldseek 3Di:
DVVLVVVLVVCVVVVHDLVVNLVSLLVLLVLLVVLLLLQQCQQFDPPDPDTGGPSCVLVVVLVVVLVVVLVVLLVVLVVQLVVCVVPDPPCDPSVVSVVVSVVVSVLPSLLVNLVSLLVSLLVSLVVCCVQANQDLDGPDHSGDCPVCVVPVPVVSVSSNSNHSVNSNVSSVSNSVSSVVVSVVVVVVVD

pLDDT: mean 70.34, std 12.05, range [43.91, 95.94]

=== Feature glossary ===
Key to the feature types in this record:

Secondary structure (8-state, DSSP). Secondary structure is the local, repeating backbone conformation. DSSP classifies it into eight states by reading the hydrogen-bond network: three helix types (H, G, I), two β types (E, B), two non-regular types (T, S), and unstructured coil (-).

Backbone torsions (φ/ψ). Backbone dihedral angles. Every residue except chain termini has a φ (preceding-C → N → Cα → C) and a ψ (N → Cα → C → next-N). They are reported in degrees following the IUPAC sign convention. Secondary structure is essentially a statement about which (φ, ψ) basin each residue occupies.

Predicted aligned error. Predicted Aligned Error (PAE) is an AlphaFold confidence matrix: entry (i, j) is the expected error in the position of residue j, in ångströms, when the prediction is superimposed on the true structure at residue i. Low PAE within a block of residues means that block is internally rigid and well-predicted; high PAE between two blocks means their relative placement is uncertain even if each block individually is confident.

B-factor. B-factor (Debye–Waller factor) reflects atomic displacement in the crystal lattice. It is an experimental observable (units Å²), not a prediction; low values mean the atom is pinned down, high values mean it moves or is heterogeneous across the crystal.

Secondary structure (3-state, P-SEA). Three-state secondary structure (P-SEA) collapses the eight DSSP classes into helix (a), strand (b), and coil (c). P-SEA assigns these from Cα geometry alone — distances and angles — without requiring backbone oxygens, so it works on any Cα trace.

Sequence. Primary structure: the covalent order of the twenty standard amino acids along the backbone. Two proteins with the same sequence will (almost always) fold to the same structure; two with 30% identity often share a fold but not the details.

pLDDT. pLDDT is the predicted lDDT-Cα score: AlphaFold's confidence that the local environment of each residue (all inter-atomic distances within 15 Å) is correctly placed. It is a per-residue number between 0 and 100, with higher meaning more reliable.

InterPro / GO / CATH / organism. Functional annotations link the protein to curated databases. InterPro entries identify conserved domains and families by matching the sequence against member-database signatures (Pfam, PROSITE, CDD, …). Gene Ontology (GO) terms describe molecular function, biological process, and cellular component in a controlled vocabulary. CATH places the structure in a hierarchical fold classification (Class/Architecture/Topology/Homologous-superfamily). The organism is the source species.

Contact-map, Ramachandran, and PAE plots. Three diagnostic plots accompany the record. The Cα contact map visualizes the tertiary structure as a 2D adjacency matrix (8 Å cutoff, sequence-local contacts suppressed). The Ramachandran plot shows the distribution of backbone (φ, ψ) torsions, with points in the α and β basins reflecting secondary structure content. The PAE plot shows AlphaFold's inter-residue confidence as a color matrix.

mmCIF coordinates. The mmCIF table is the protein's shape written out atom by atom. For each backbone N, Cα, C, and carbonyl O, it records an (x, y, z) coordinate triple in Å plus the residue type, chain letter, and residue number.

Radius of gyration, Cα contacts, bounding box. Three whole-structure scalars: the radius of gyration (RMS distance of Cα from centroid, in Å), the count of Cα–Cα contacts (pairs closer than 8 Å and separated by more than four residues in sequence — i.e. tertiary, not local, contacts), and the bounding-box dimensions. Together they distinguish compact globular folds from extended fibres or disordered chains.

Foldseek 3Di. The Foldseek 3Di string encodes local tertiary geometry as a 20-letter alphabet — one character per residue — derived from the relative positions of nearby Cα atoms. Unlike the amino-acid sequence, 3Di is a direct function of the 3D structure, so two proteins with the same fold have similar 3Di strings even at low sequence identity.

Rendered structure images. Six rendered views show the 3D structure from the faces of a cube — i.e. along ±x, ±y, ±z. Rendering representation is drawn randomly per protein from cartoon (secondary-structure ribbons), sticks (backbone bonds), or molecular surface; coloring is either N→C rainbow (blue at the N-terminus through red at the C-terminus) or one color per chain.

Nearest PDB structures. The Foldseek neighbor list gives the closest experimentally determined structures in the PDB, ranked by structural alignment. TM-score near 1 means near-identical fold; near 0.3 means only rough topology match. This is how one finds what a novel AlphaFold prediction most resembles in the solved-structure universe.

Solvent-accessible surface area. SASA measures how much of the protein is reachable by solvent. It is computed by rolling a water-sized probe over the atomic surface and summing the exposed area (Å²). Per-residue SASA distinguishes core (buried, low SASA) from surface (exposed, high SASA) residues; total SASA is a whole-molecule size measure.